Protein AF-A0A7C2NSK7-F1 (afdb_monomer)

Sequence (192 aa):
MRRRRRKSSPTTRPDRGARRAMSAPSGETDSVLEGKVVAVPETRQVDVLANLLERRGARVLRCPLVGIEDSEDEPAVVAWIDRLILRPTNLVVFYTGEGVERLAGFAQRSGRAAELVAALARTPKLARGPKPKRALKKLGLEAEYAATEPTTAGLIETARSIEAPLERVAIQLYSRDQDRQLVEHFLARGAD

Nearest PDB structures (foldseek):
  1wcx-assembly1_A  TM=8.733E-01  e=9.479E-08  Thermus thermophilus
  1jr2-assembly2_B  TM=7.526E-01  e=9.471E-04  Homo sapiens
  1xtz-assembly1_A  TM=5.836E-01  e=1.099E+00  Saccharomyces cerevisiae
  6jkp-assembly1_A  TM=2.837E-01  e=2.861E+00  Bifidobacterium catenulatum PV20-2

Solvent-accessible surface area (backbone atoms only — not comparable to full-atom values): 11383 Å² total; per-residue (Å²): 133,89,79,92,85,84,89,81,83,88,76,84,81,80,89,85,77,84,79,74,77,79,73,73,83,76,80,74,61,61,49,87,33,55,92,37,78,45,79,39,64,42,55,91,53,39,67,64,55,41,53,61,41,40,59,19,40,26,48,65,42,85,43,63,73,58,87,88,74,79,68,88,58,52,69,61,53,54,53,48,52,49,46,50,53,76,45,83,41,54,33,38,37,32,60,38,23,64,60,49,49,49,53,49,48,55,26,48,79,68,74,37,39,69,53,49,50,57,36,53,71,76,28,50,26,36,17,22,38,73,52,19,41,53,38,36,45,76,72,79,38,75,53,80,38,58,24,81,39,78,41,71,67,19,37,49,54,42,52,70,73,54,84,68,79,52,55,27,55,47,71,53,74,87,52,93,82,83,51,56,68,57,54,53,52,40,46,78,67,61,28,88

Radius of gyration: 30.16 Å; Cα contacts (8 Å, |Δi|>4): 259; chains: 1; bounding box: 49×57×103 Å

pLDDT: mean 84.7, std 19.67, range [34.31, 98.25]

Structure (mmCIF, N/CA/C/O backbone):
data_AF-A0A7C2NSK7-F1
#
_entry.id   AF-A0A7C2NSK7-F1
#
loop_
_atom_site.group_PDB
_atom_site.id
_atom_site.type_symbol
_atom_site.label_atom_id
_atom_site.label_alt_id
_atom_site.label_comp_id
_atom_site.label_asym_id
_atom_site.label_entity_id
_atom_site.label_seq_id
_atom_site.pdbx_PDB_ins_code
_at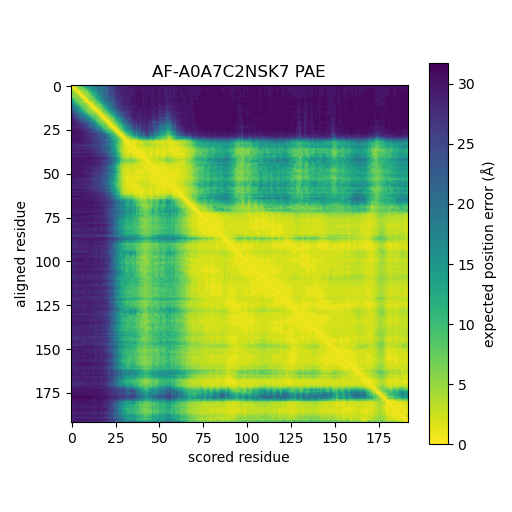om_site.Cartn_x
_atom_site.Cartn_y
_atom_site.Cartn_z
_atom_site.occupancy
_atom_site.B_iso_or_equiv
_atom_site.auth_seq_id
_atom_site.auth_comp_id
_atom_site.auth_asym_id
_atom_site.auth_atom_id
_atom_site.pdbx_PDB_model_num
ATOM 1 N N . MET A 1 1 ? 26.207 -42.905 83.466 1.00 39.19 1 MET A N 1
ATOM 2 C CA . MET A 1 1 ? 27.144 -41.959 82.820 1.00 39.19 1 MET A CA 1
ATOM 3 C C . MET A 1 1 ? 26.559 -41.528 81.473 1.00 39.19 1 MET A C 1
ATOM 5 O O . MET A 1 1 ? 26.529 -42.365 80.593 1.00 39.19 1 MET A O 1
ATOM 9 N N . ARG A 1 2 ? 26.119 -40.253 81.336 1.00 37.44 2 ARG A N 1
ATOM 10 C CA . ARG A 1 2 ? 25.745 -39.535 80.076 1.00 37.44 2 ARG A CA 1
ATOM 11 C C . ARG A 1 2 ? 24.517 -40.111 79.312 1.00 37.44 2 ARG A C 1
ATOM 13 O O . ARG A 1 2 ? 24.380 -41.308 79.212 1.00 37.44 2 ARG A O 1
ATOM 20 N N . ARG A 1 3 ? 23.562 -39.382 78.715 1.00 37.34 3 ARG A N 1
ATOM 21 C CA . ARG A 1 3 ? 23.342 -37.969 78.347 1.00 37.34 3 ARG A CA 1
ATOM 22 C C . ARG A 1 3 ? 21.841 -37.792 77.993 1.00 37.34 3 ARG A C 1
ATOM 24 O O . ARG A 1 3 ? 21.222 -38.705 77.468 1.00 37.34 3 ARG A O 1
ATOM 31 N N . ARG A 1 4 ? 21.295 -36.590 78.225 1.00 41.41 4 ARG A N 1
ATOM 32 C CA . ARG A 1 4 ? 19.976 -36.096 77.758 1.00 41.41 4 ARG A CA 1
ATOM 33 C C . ARG A 1 4 ? 19.832 -36.104 76.221 1.00 41.41 4 ARG A C 1
ATOM 35 O O . ARG A 1 4 ? 20.807 -35.761 75.557 1.00 41.41 4 ARG A O 1
ATOM 42 N N . ARG A 1 5 ? 18.597 -36.283 75.707 1.00 37.28 5 ARG A N 1
ATOM 43 C CA . ARG A 1 5 ? 17.930 -35.550 74.581 1.00 37.28 5 ARG A CA 1
ATOM 44 C C . ARG A 1 5 ? 16.534 -36.177 74.326 1.00 37.28 5 ARG A C 1
ATOM 46 O O . ARG A 1 5 ? 16.468 -37.367 74.090 1.00 37.28 5 ARG A O 1
ATOM 53 N N . ARG A 1 6 ? 15.409 -35.535 74.681 1.00 35.38 6 ARG A N 1
ATOM 54 C CA . ARG A 1 6 ? 14.576 -34.502 73.998 1.00 35.38 6 ARG A CA 1
ATOM 55 C C . ARG A 1 6 ? 13.618 -35.034 72.898 1.00 35.38 6 ARG A C 1
ATOM 57 O O . ARG A 1 6 ? 14.108 -35.417 71.848 1.00 35.38 6 ARG A O 1
ATOM 64 N N . LYS A 1 7 ? 12.306 -34.785 73.125 1.00 34.31 7 LYS A N 1
ATOM 65 C CA . LYS A 1 7 ? 11.158 -34.615 72.181 1.00 34.31 7 LYS A CA 1
ATOM 66 C C . LYS A 1 7 ? 10.734 -35.883 71.402 1.00 34.31 7 LYS A C 1
ATOM 68 O O . LYS A 1 7 ? 11.579 -36.696 71.093 1.00 34.31 7 LYS A O 1
ATOM 73 N N . SER A 1 8 ? 9.467 -36.153 71.079 1.00 37.47 8 SER A N 1
ATOM 74 C CA . SER A 1 8 ? 8.312 -35.292 70.773 1.00 37.47 8 SER A CA 1
ATOM 75 C C . SER A 1 8 ? 7.006 -36.101 70.793 1.00 37.47 8 SER A C 1
ATOM 77 O O . SER A 1 8 ? 6.957 -37.207 70.263 1.00 37.47 8 SER A O 1
ATOM 79 N N . SER A 1 9 ? 5.948 -35.494 71.321 1.00 39.84 9 SER A N 1
ATOM 80 C CA . SER A 1 9 ? 4.539 -35.824 71.091 1.00 39.84 9 SER A CA 1
ATOM 81 C C . SER A 1 9 ? 4.117 -35.494 69.645 1.00 39.84 9 SER A C 1
ATOM 83 O O . SER A 1 9 ? 4.585 -34.486 69.107 1.00 39.84 9 SER A O 1
ATOM 85 N N . PRO A 1 10 ? 3.227 -36.272 69.000 1.00 38.94 10 PRO A N 1
ATOM 86 C CA . PRO A 1 10 ? 2.611 -35.868 67.745 1.00 38.94 10 PRO A CA 1
ATOM 87 C C . PRO A 1 10 ? 1.367 -35.019 68.031 1.00 38.94 10 PRO A C 1
ATOM 89 O O . PRO A 1 10 ? 0.325 -35.522 68.442 1.00 38.94 10 PRO A O 1
ATOM 92 N N . THR A 1 11 ? 1.502 -33.710 67.825 1.00 40.88 11 THR A N 1
ATOM 93 C CA . THR A 1 11 ? 0.394 -32.752 67.770 1.00 40.88 11 THR A CA 1
ATOM 94 C C . THR A 1 11 ? -0.349 -32.895 66.440 1.00 40.88 11 THR A C 1
ATOM 96 O O . THR A 1 11 ? 0.257 -32.926 65.368 1.00 40.88 11 THR A O 1
ATOM 99 N N . THR A 1 12 ? -1.671 -32.960 66.538 1.00 40.94 12 THR A N 1
ATOM 100 C CA . THR A 1 12 ? -2.679 -32.979 65.475 1.00 40.94 12 THR A CA 1
ATOM 101 C C . THR A 1 12 ? -2.434 -31.891 64.419 1.00 40.94 12 THR A C 1
ATOM 103 O O . THR A 1 12 ? -2.298 -30.711 64.746 1.00 40.94 12 THR A O 1
ATOM 106 N N . ARG A 1 13 ? -2.377 -32.282 63.139 1.00 38.50 13 ARG A N 1
ATOM 107 C CA . ARG A 1 13 ? -2.343 -31.366 61.983 1.00 38.50 13 ARG A CA 1
ATOM 108 C C . ARG A 1 13 ? -3.741 -30.778 61.746 1.00 38.50 13 ARG A C 1
ATOM 110 O O . ARG A 1 13 ? -4.688 -31.559 61.727 1.00 38.50 13 ARG A O 1
ATOM 117 N N . PRO A 1 14 ? -3.892 -29.465 61.497 1.00 40.19 14 PRO A N 1
ATOM 118 C CA . PRO A 1 14 ? -5.151 -28.929 61.016 1.00 40.19 14 PRO A CA 1
ATOM 119 C C . PRO A 1 14 ? -5.280 -29.150 59.506 1.00 40.19 14 PRO A C 1
ATOM 121 O O . PRO A 1 14 ? -4.317 -29.028 58.741 1.00 40.19 14 PRO A O 1
ATOM 124 N N . ASP A 1 15 ? -6.503 -29.486 59.126 1.00 38.69 15 ASP A N 1
ATOM 125 C CA . ASP A 1 15 ? -7.006 -29.706 57.780 1.00 38.69 15 ASP A CA 1
ATOM 126 C C . ASP A 1 15 ? -6.798 -28.460 56.892 1.00 38.69 15 ASP A C 1
ATOM 128 O O . ASP A 1 15 ? -7.284 -27.365 57.184 1.00 38.69 15 ASP A O 1
ATOM 132 N N . ARG A 1 16 ? -6.012 -28.614 55.821 1.00 40.88 16 ARG A N 1
ATOM 133 C CA . ARG A 1 16 ? -5.821 -27.615 54.760 1.00 40.88 16 ARG A CA 1
ATOM 134 C C . ARG A 1 16 ? -6.512 -28.144 53.511 1.00 40.88 16 ARG A C 1
ATOM 136 O O . ARG A 1 16 ? -5.935 -28.965 52.803 1.00 40.88 16 ARG A O 1
ATOM 143 N N . GLY A 1 17 ? -7.701 -27.630 53.212 1.00 35.97 17 GLY A N 1
ATOM 144 C CA . GLY A 1 17 ? -8.418 -28.073 52.018 1.00 35.97 17 GLY A CA 1
ATOM 145 C C . GLY A 1 17 ? -9.607 -27.238 51.556 1.00 35.97 17 GLY A C 1
ATOM 146 O O . GLY A 1 17 ? -10.333 -27.701 50.684 1.00 35.97 17 GLY A O 1
ATOM 147 N N . ALA A 1 18 ? -9.831 -26.022 52.065 1.00 42.66 18 ALA A N 1
ATOM 148 C CA . ALA A 1 18 ? -10.840 -25.139 51.480 1.00 42.66 18 ALA A CA 1
ATOM 149 C C . ALA A 1 18 ? -10.317 -24.583 50.144 1.00 42.66 18 ALA A C 1
ATOM 151 O O . ALA A 1 18 ? -9.518 -23.643 50.108 1.00 42.66 18 ALA A O 1
ATOM 152 N N . ARG A 1 19 ? -10.747 -25.190 49.032 1.00 41.03 19 ARG A N 1
ATOM 153 C CA . ARG A 1 19 ? -10.582 -24.634 47.684 1.00 41.03 19 ARG A CA 1
ATOM 154 C C . ARG A 1 19 ? -11.300 -23.290 47.638 1.00 41.03 19 ARG A C 1
ATOM 156 O O . ARG A 1 19 ? -12.518 -23.219 47.528 1.00 41.03 19 ARG A O 1
ATOM 163 N N . ARG A 1 20 ? -10.521 -22.220 47.751 1.00 37.38 20 ARG A N 1
ATOM 164 C CA . ARG A 1 20 ? -10.969 -20.852 47.527 1.00 37.38 20 ARG A CA 1
ATOM 165 C C . ARG A 1 20 ? -11.331 -20.751 46.044 1.00 37.38 20 ARG A C 1
ATOM 167 O O . ARG A 1 20 ? -10.446 -20.814 45.194 1.00 37.38 20 ARG A O 1
ATOM 174 N N . ALA A 1 21 ? -12.624 -20.678 45.736 1.00 39.97 21 ALA A N 1
ATOM 175 C CA . ALA A 1 21 ? -13.074 -20.314 44.402 1.00 39.97 21 ALA A CA 1
ATOM 176 C C . ALA A 1 21 ? -12.427 -18.966 44.057 1.00 39.97 21 ALA A C 1
ATOM 178 O O . ALA A 1 21 ? -12.604 -17.989 44.786 1.00 39.97 21 ALA A O 1
ATOM 179 N N . MET A 1 22 ? -11.612 -18.930 43.001 1.00 36.56 22 MET A N 1
ATOM 180 C CA . MET A 1 22 ? -11.134 -17.667 42.459 1.00 36.56 22 MET A CA 1
ATOM 181 C C . MET A 1 22 ? -12.348 -16.962 41.863 1.00 36.56 22 MET A C 1
ATOM 183 O O . MET A 1 22 ? -12.864 -17.374 40.826 1.00 36.56 22 MET A O 1
ATOM 187 N N . SER A 1 23 ? -12.832 -15.935 42.553 1.00 45.16 23 SER A N 1
ATOM 188 C CA . SER A 1 23 ? -13.761 -14.973 41.982 1.00 45.16 23 SER A CA 1
ATOM 189 C C . SER A 1 23 ? -13.101 -14.348 40.756 1.00 45.16 23 SER A C 1
ATOM 191 O O . SER A 1 23 ? -11.973 -13.855 40.848 1.00 45.16 23 SER A O 1
ATOM 193 N N . ALA A 1 24 ? -13.794 -14.382 39.617 1.00 47.41 24 ALA A N 1
ATOM 194 C CA . ALA A 1 24 ? -13.439 -13.579 38.454 1.00 47.41 24 ALA A CA 1
ATOM 195 C C . ALA A 1 24 ? -13.231 -12.115 38.892 1.00 47.41 24 ALA A C 1
ATOM 197 O O . ALA A 1 24 ? -13.940 -11.672 39.801 1.00 47.41 24 ALA A O 1
ATOM 198 N N . PRO A 1 25 ? -12.282 -11.366 38.299 1.00 44.59 25 PRO A N 1
ATOM 199 C CA . PRO A 1 25 ? -12.149 -9.952 38.604 1.00 44.59 25 PRO A CA 1
ATOM 200 C C . PRO A 1 25 ? -13.483 -9.283 38.271 1.00 44.59 25 PRO A C 1
ATOM 202 O O . PRO A 1 25 ? -13.914 -9.259 37.118 1.00 44.59 25 PRO A O 1
ATOM 205 N N . SER A 1 26 ? -14.164 -8.809 39.309 1.00 47.16 26 SER A N 1
ATOM 206 C CA . SER A 1 26 ? -15.313 -7.926 39.207 1.00 47.16 26 SER A CA 1
ATOM 207 C C . SER A 1 26 ? -14.866 -6.722 38.390 1.00 47.16 26 SER A C 1
ATOM 209 O O . SER A 1 26 ? -14.006 -5.962 38.831 1.00 47.16 26 SER A O 1
ATOM 211 N N . GLY A 1 27 ? -15.377 -6.620 37.163 1.00 52.44 27 GLY A N 1
ATOM 212 C CA . GLY A 1 27 ? -15.133 -5.492 36.280 1.00 52.44 27 GLY A CA 1
ATOM 213 C C . GLY A 1 27 ? -15.764 -4.250 36.883 1.00 52.44 27 GLY A C 1
ATOM 214 O O . GLY A 1 27 ? -16.912 -3.935 36.590 1.00 52.44 27 GLY A O 1
ATOM 215 N N . GLU A 1 28 ? -15.023 -3.576 37.752 1.00 55.72 28 GLU A N 1
ATOM 216 C CA . GLU A 1 28 ? -15.292 -2.200 38.123 1.00 55.72 28 GLU A CA 1
ATOM 217 C C . GLU A 1 28 ? -15.078 -1.393 36.839 1.00 55.72 28 GLU A C 1
ATOM 219 O O . GLU A 1 28 ? -13.956 -1.219 36.359 1.00 55.72 28 GLU A O 1
ATOM 224 N N . THR A 1 29 ? -16.176 -1.059 36.163 1.00 61.91 29 THR A N 1
ATOM 225 C CA . THR A 1 29 ? -16.158 -0.180 34.996 1.00 61.91 29 THR A CA 1
ATOM 226 C C . THR A 1 29 ? -15.632 1.165 35.456 1.00 61.91 29 THR A C 1
ATOM 228 O O . THR A 1 29 ? -16.367 1.950 36.044 1.00 61.91 29 THR A O 1
ATOM 231 N N . ASP A 1 30 ? -14.343 1.385 35.218 1.00 72.25 30 ASP A N 1
ATOM 232 C CA . ASP A 1 30 ? -13.654 2.641 35.464 1.00 72.25 30 ASP A CA 1
ATOM 233 C C . ASP A 1 30 ? -14.404 3.758 34.718 1.00 72.25 30 ASP A C 1
ATOM 235 O O . ASP A 1 30 ? -14.356 3.843 33.485 1.00 72.25 30 ASP A O 1
ATOM 239 N N . SER A 1 31 ? -15.179 4.561 35.453 1.00 84.69 31 SER A N 1
ATOM 240 C CA . SER A 1 31 ? -16.074 5.594 34.916 1.00 84.69 31 SER A CA 1
ATOM 241 C C . SER A 1 31 ? -15.329 6.888 34.580 1.00 84.69 31 SER A C 1
ATOM 243 O O . SER A 1 31 ? -15.883 7.983 34.625 1.00 84.69 31 SER A O 1
ATOM 245 N N . VAL A 1 32 ? -14.057 6.777 34.193 1.00 94.75 32 VAL A N 1
ATOM 246 C CA . VAL A 1 32 ? -13.154 7.897 33.877 1.00 94.75 32 VAL A CA 1
ATOM 247 C C . VAL A 1 32 ? -13.695 8.881 32.837 1.00 94.75 32 VAL A C 1
ATOM 249 O O . VAL A 1 32 ? -13.187 9.998 32.738 1.00 94.75 32 VAL A O 1
ATOM 252 N N . LEU A 1 33 ? -14.703 8.497 32.046 1.00 95.75 33 LEU A N 1
ATOM 253 C CA . LEU A 1 33 ? -15.339 9.353 31.042 1.00 95.75 33 LEU A CA 1
ATOM 254 C C . LEU A 1 33 ? -16.736 9.850 31.447 1.00 95.75 33 LEU A C 1
ATOM 256 O O . LEU A 1 33 ? -17.441 10.412 30.607 1.00 95.75 33 LEU A O 1
ATOM 260 N N . GLU A 1 34 ? -17.146 9.678 32.703 1.00 96.62 34 GLU A N 1
ATOM 261 C CA . GLU A 1 34 ? -18.437 10.153 33.197 1.00 96.62 34 GLU A CA 1
ATOM 262 C C . GLU A 1 34 ? -18.612 11.667 32.982 1.00 96.62 34 GLU A C 1
ATOM 264 O O . GLU A 1 34 ? -17.689 12.475 33.130 1.00 96.62 34 GLU A O 1
ATOM 269 N N . GLY A 1 35 ? -19.806 12.057 32.531 1.00 95.69 35 GLY A N 1
ATOM 270 C CA . GLY A 1 35 ? -20.128 13.441 32.173 1.00 95.69 35 GLY A CA 1
ATOM 271 C C . GLY A 1 35 ? -19.471 13.949 30.880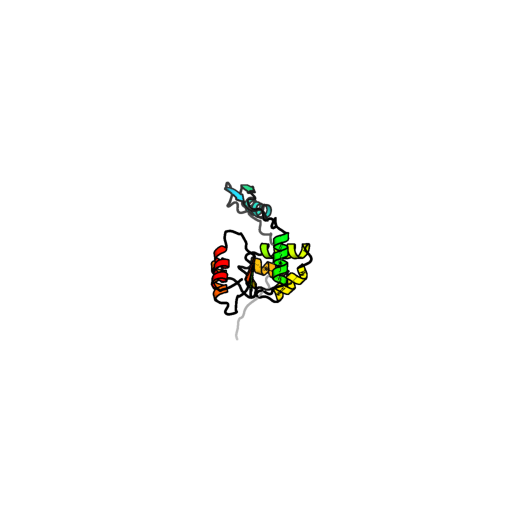 1.00 95.69 35 GLY A C 1
ATOM 272 O O . GLY A 1 35 ? -19.709 15.095 30.492 1.00 95.69 35 GLY A O 1
ATOM 273 N N . LYS A 1 36 ? -18.664 13.137 30.179 1.00 97.44 36 LYS A N 1
ATOM 274 C CA . LYS A 1 36 ? -18.084 13.507 28.879 1.00 97.44 36 LYS A CA 1
ATOM 275 C C . LYS A 1 36 ? -18.996 13.105 27.728 1.00 97.44 36 LYS A C 1
ATOM 277 O O . LYS A 1 36 ? -19.610 12.040 27.726 1.00 97.44 36 LYS A O 1
ATOM 282 N N . VAL A 1 37 ? -19.031 13.961 26.708 1.00 97.81 37 VAL A N 1
ATOM 283 C CA . VAL A 1 37 ? -19.654 13.672 25.414 1.00 97.81 37 VAL A CA 1
ATOM 284 C C . VAL A 1 37 ? -18.540 13.494 24.394 1.00 97.81 37 VAL A C 1
ATOM 286 O O . VAL A 1 37 ? -17.727 14.399 24.222 1.00 97.81 37 VAL A O 1
ATOM 289 N N . VAL A 1 38 ? -18.482 12.337 23.740 1.00 96.88 38 VAL A N 1
ATOM 290 C CA . VAL A 1 38 ? -17.405 11.994 22.803 1.00 96.88 38 VAL A CA 1
ATOM 291 C C . VAL A 1 38 ? -17.998 11.749 21.424 1.00 96.88 38 VAL A C 1
ATOM 293 O O . VAL A 1 38 ? -18.793 10.830 21.250 1.00 96.88 38 VAL A O 1
ATOM 296 N N . ALA A 1 39 ? -17.610 12.559 20.441 1.00 95.94 39 ALA A N 1
ATOM 297 C CA 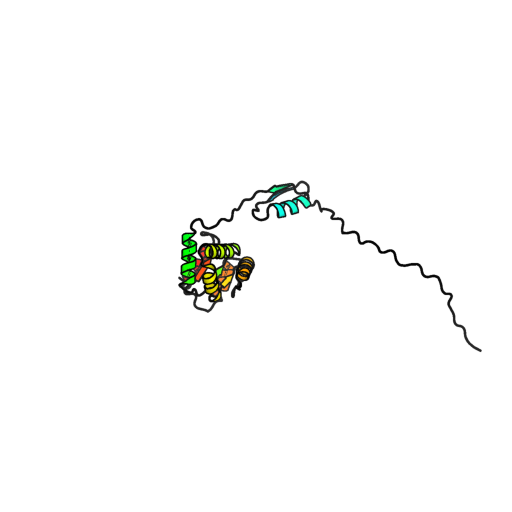. ALA A 1 39 ? -17.924 12.296 19.042 1.00 95.94 39 ALA A CA 1
ATOM 298 C C . ALA A 1 39 ? -16.927 11.289 18.457 1.00 95.94 39 ALA A C 1
ATOM 300 O O . ALA A 1 39 ? -15.717 11.431 18.635 1.00 95.94 39 ALA A O 1
ATOM 301 N N . VAL A 1 40 ? -17.433 10.274 17.761 1.00 94.56 40 VAL A N 1
ATOM 302 C CA . VAL A 1 40 ? -16.637 9.209 17.146 1.00 94.56 40 VAL A CA 1
ATOM 303 C C . VAL A 1 40 ? -16.749 9.327 15.625 1.00 94.56 40 VAL A C 1
ATOM 305 O O . VAL A 1 40 ? -17.759 8.886 15.072 1.00 94.56 40 VAL A O 1
ATOM 308 N N . PRO A 1 41 ? -15.730 9.891 14.942 1.00 90.31 41 PRO A N 1
ATOM 309 C CA . PRO A 1 41 ? -15.710 10.053 13.489 1.00 90.31 41 PRO A CA 1
ATOM 310 C C . PRO A 1 41 ? -15.300 8.780 12.731 1.00 90.31 41 PRO A C 1
ATOM 312 O O . PRO A 1 41 ? -14.765 8.850 11.628 1.00 90.31 41 PRO A O 1
ATOM 315 N N . GLU A 1 42 ? -15.502 7.610 13.339 1.00 87.88 42 GLU A N 1
ATOM 316 C CA . GLU A 1 42 ? -15.192 6.313 12.736 1.00 87.88 42 GLU A CA 1
ATOM 317 C C . GLU A 1 42 ? -16.407 5.785 11.964 1.00 87.88 42 GLU A C 1
ATOM 319 O O . GLU A 1 42 ? -17.544 5.954 12.395 1.00 87.88 42 GLU A O 1
ATOM 324 N N . THR A 1 43 ? -16.149 5.090 10.865 1.00 85.25 43 THR A N 1
ATOM 325 C CA . THR A 1 43 ? -17.124 4.446 9.989 1.00 85.25 43 THR A CA 1
ATOM 326 C C . THR A 1 43 ? -17.071 2.919 10.073 1.00 85.25 43 THR A C 1
ATOM 328 O O . THR A 1 43 ? -18.116 2.280 10.061 1.00 85.25 43 THR A O 1
ATOM 331 N N . ARG A 1 44 ? -15.889 2.288 10.173 1.00 82.94 44 ARG A N 1
ATOM 332 C CA . ARG A 1 44 ? -15.770 0.816 10.030 1.00 82.94 44 ARG A CA 1
ATOM 333 C C . ARG A 1 44 ? -16.128 0.046 11.294 1.00 82.94 44 ARG A C 1
ATOM 335 O O . ARG A 1 44 ? -16.700 -1.034 11.224 1.00 82.94 44 ARG A O 1
ATOM 342 N N . GLN A 1 45 ? -15.726 0.565 12.447 1.00 87.38 45 GLN A N 1
ATOM 343 C CA . GLN A 1 45 ? -15.887 -0.078 13.752 1.00 87.38 45 GLN A CA 1
ATOM 344 C C . GLN A 1 45 ? -16.546 0.870 14.754 1.00 87.38 45 GLN A C 1
ATOM 346 O O . GLN A 1 45 ? -16.249 0.829 15.951 1.00 87.38 45 GLN A O 1
ATOM 351 N N . VAL A 1 46 ? -17.431 1.738 14.257 1.00 91.69 46 VAL A N 1
ATOM 352 C CA . VAL A 1 46 ? -18.068 2.798 15.043 1.00 91.69 46 VAL A CA 1
ATOM 353 C C . VAL A 1 46 ? -18.735 2.251 16.303 1.00 91.69 46 VAL A C 1
ATOM 355 O O . VAL A 1 46 ? -18.505 2.782 17.385 1.00 91.69 46 VAL A O 1
ATOM 358 N N . ASP A 1 47 ? -19.448 1.128 16.201 1.00 92.62 47 ASP A N 1
ATOM 359 C CA . ASP A 1 47 ? -20.127 0.524 17.348 1.00 92.62 47 ASP A CA 1
ATOM 360 C C . ASP A 1 47 ? -19.162 -0.132 18.327 1.00 92.62 47 ASP A C 1
ATOM 362 O O . ASP A 1 47 ? -19.337 -0.018 19.536 1.00 92.62 47 ASP A O 1
ATOM 366 N N . VAL A 1 48 ? -18.102 -0.779 17.838 1.00 94.44 48 VAL A N 1
ATOM 367 C CA . VAL A 1 48 ? -17.084 -1.383 18.709 1.00 94.44 48 VAL A CA 1
ATOM 368 C C . VAL A 1 48 ? -16.414 -0.302 19.555 1.00 94.44 48 VAL A C 1
ATOM 370 O O . VAL A 1 48 ? -16.296 -0.454 20.773 1.00 94.44 48 VAL A O 1
ATOM 373 N N . LEU A 1 49 ? -16.002 0.797 18.920 1.00 94.50 49 LEU A N 1
ATOM 374 C CA . LEU A 1 49 ? -15.348 1.909 19.598 1.00 94.50 49 LEU A CA 1
ATOM 375 C C . LEU A 1 49 ? -16.319 2.659 20.517 1.00 94.50 49 LEU A C 1
ATOM 377 O O . LEU A 1 49 ? -15.966 2.940 21.662 1.00 94.50 49 LEU A O 1
ATOM 381 N N . ALA A 1 50 ? -17.547 2.917 20.062 1.00 95.50 50 ALA A N 1
ATOM 382 C CA . ALA A 1 50 ? -18.577 3.548 20.879 1.00 95.50 50 ALA A CA 1
ATOM 383 C C . ALA A 1 50 ? -18.874 2.725 22.136 1.00 95.50 50 ALA A C 1
ATOM 385 O O . ALA A 1 50 ? -18.786 3.253 23.240 1.00 95.50 50 ALA A O 1
ATOM 386 N N . ASN A 1 51 ? -19.070 1.412 21.998 1.00 96.06 51 ASN A N 1
ATOM 387 C CA . ASN A 1 51 ? -19.319 0.519 23.128 1.00 96.06 51 ASN A CA 1
ATOM 388 C C . ASN A 1 51 ? -18.144 0.502 24.127 1.00 96.06 51 ASN A C 1
ATOM 390 O O . ASN A 1 51 ? -18.344 0.358 25.332 1.00 96.06 51 ASN A O 1
ATOM 394 N N . LEU A 1 52 ? -16.893 0.625 23.662 1.00 95.94 52 LEU A N 1
ATOM 395 C CA . LEU A 1 52 ? -15.717 0.706 24.544 1.00 95.94 52 LEU A CA 1
ATOM 396 C C . LEU A 1 52 ? -15.661 2.002 25.362 1.00 95.94 52 LEU A C 1
ATOM 398 O O . LEU A 1 52 ? -15.131 1.978 26.476 1.00 95.94 52 LEU A O 1
ATOM 402 N N . LEU A 1 53 ? -16.166 3.102 24.806 1.00 96.25 53 LEU A N 1
ATOM 403 C CA . LEU A 1 53 ? -16.233 4.413 25.451 1.00 96.25 53 LEU A CA 1
ATOM 404 C C . LEU A 1 53 ? -17.448 4.513 26.386 1.00 96.25 53 LEU A C 1
ATOM 406 O O . LEU A 1 53 ? -17.311 4.986 27.511 1.00 96.25 53 LEU A O 1
ATOM 410 N N . GLU A 1 54 ? -18.604 3.993 25.966 1.00 96.19 54 GLU A N 1
ATOM 411 C CA . GLU A 1 54 ? -19.831 3.911 26.774 1.00 96.19 54 GLU A CA 1
ATOM 412 C C . GLU A 1 54 ? -19.603 3.067 28.035 1.00 96.19 54 GLU A C 1
ATOM 414 O O . GLU A 1 54 ? -19.966 3.484 29.132 1.00 96.19 54 GLU A O 1
ATOM 419 N N . ARG A 1 55 ? -18.880 1.940 27.922 1.00 96.44 55 ARG A N 1
ATOM 420 C CA . ARG A 1 55 ? -18.456 1.134 29.085 1.00 96.44 55 ARG A CA 1
ATOM 421 C C . ARG A 1 55 ? -17.592 1.897 30.097 1.00 96.44 55 ARG A C 1
ATOM 423 O O . ARG A 1 55 ? -17.454 1.435 31.219 1.00 96.44 55 ARG A O 1
ATOM 430 N N . ARG A 1 56 ? -17.001 3.030 29.716 1.00 96.06 56 ARG A N 1
ATOM 431 C CA . ARG A 1 56 ? -16.198 3.898 30.595 1.00 96.06 56 ARG A CA 1
ATOM 432 C C . ARG A 1 56 ? -16.953 5.153 31.052 1.00 96.06 56 ARG A C 1
ATOM 434 O O . ARG A 1 56 ? -16.336 6.079 31.568 1.00 96.06 56 ARG A O 1
ATOM 441 N N . GLY A 1 57 ? -18.270 5.208 30.844 1.00 95.88 57 GLY A N 1
ATOM 442 C CA . GLY A 1 57 ? -19.138 6.294 31.313 1.00 95.88 57 GLY A CA 1
ATOM 443 C C . GLY A 1 57 ? -19.347 7.447 30.324 1.00 95.88 57 GLY A C 1
ATOM 444 O O . GLY A 1 57 ? -20.025 8.415 30.663 1.00 95.88 57 GLY A O 1
ATOM 445 N N . ALA A 1 58 ? -18.807 7.368 29.103 1.00 97.50 58 ALA A N 1
ATOM 446 C CA . ALA A 1 58 ? -19.003 8.420 28.105 1.00 97.50 58 ALA A CA 1
ATOM 447 C C . ALA A 1 58 ? -20.408 8.378 27.484 1.00 97.50 58 ALA A C 1
ATOM 449 O O . ALA A 1 58 ? -20.921 7.307 27.158 1.00 97.50 58 ALA A O 1
ATOM 450 N N . ARG A 1 59 ? -20.973 9.550 27.167 1.00 97.75 59 ARG A N 1
ATOM 451 C CA . ARG A 1 59 ? -22.061 9.666 26.185 1.00 97.75 59 ARG A CA 1
ATOM 452 C C . ARG A 1 59 ? -21.457 9.769 24.787 1.00 97.75 59 ARG A C 1
ATOM 454 O O . ARG A 1 59 ? -20.828 10.776 24.464 1.00 97.75 59 ARG A O 1
ATOM 461 N N . VAL A 1 60 ? -21.643 8.755 23.948 1.00 97.56 60 VAL A N 1
ATOM 462 C CA . VAL A 1 60 ? -21.020 8.719 22.617 1.00 97.56 60 VAL A CA 1
ATOM 463 C C . VAL A 1 60 ? -21.968 9.222 21.531 1.00 97.56 60 VAL A C 1
ATOM 465 O O . VAL A 1 60 ? -23.101 8.763 21.415 1.00 97.56 60 VAL A O 1
ATOM 468 N N . LEU A 1 61 ? -21.477 10.138 20.696 1.00 97.06 61 LEU A N 1
ATOM 469 C CA . LEU A 1 61 ? -22.097 10.511 19.429 1.00 97.06 61 LEU A CA 1
ATOM 470 C C . LEU A 1 61 ? -21.390 9.744 18.311 1.00 97.06 61 LEU A C 1
ATOM 472 O O . LEU A 1 61 ? -20.208 9.956 18.047 1.00 97.06 61 LEU A O 1
ATOM 476 N N . ARG A 1 62 ? -22.107 8.827 17.667 1.00 95.62 62 ARG A N 1
ATOM 477 C CA . ARG A 1 62 ? -21.613 8.110 16.488 1.00 95.62 62 ARG A CA 1
ATOM 478 C C . ARG A 1 62 ? -21.737 9.060 15.299 1.00 95.62 62 ARG A C 1
ATOM 480 O O . ARG A 1 62 ? -22.846 9.456 14.954 1.00 95.62 62 ARG A O 1
ATOM 487 N N . CYS A 1 63 ? -20.615 9.459 14.710 1.00 91.50 63 CYS A N 1
ATOM 488 C CA . CYS A 1 63 ? -20.583 10.464 13.649 1.00 91.50 63 CYS A CA 1
ATOM 489 C C . CYS A 1 63 ? -19.734 9.976 12.467 1.00 91.50 63 CYS A C 1
ATOM 491 O O . CYS A 1 63 ? -18.686 10.560 12.239 1.00 91.50 63 CYS A O 1
ATOM 493 N N . PRO A 1 64 ? -20.111 8.921 11.722 1.00 84.88 64 PRO A N 1
ATOM 494 C CA . PRO A 1 64 ? -19.292 8.427 10.611 1.00 84.88 64 PRO A CA 1
ATOM 495 C C . PRO A 1 64 ? -19.000 9.544 9.595 1.00 84.88 64 PRO A C 1
ATOM 497 O O . PRO A 1 64 ? -19.928 10.070 8.984 1.00 84.88 64 PRO A O 1
ATOM 500 N N . LEU A 1 65 ? -17.728 9.936 9.441 1.00 81.50 65 LEU A N 1
ATOM 501 C CA . LEU A 1 65 ? -17.330 11.062 8.576 1.00 81.50 65 LEU A CA 1
ATOM 502 C C . LEU A 1 65 ? -16.647 10.631 7.274 1.00 81.50 65 LEU A C 1
ATOM 504 O O . LEU A 1 65 ? -16.456 11.462 6.391 1.00 81.50 65 LEU A O 1
ATOM 508 N N . VAL A 1 66 ? -16.238 9.364 7.150 1.00 74.19 66 VAL A N 1
ATOM 509 C CA . VAL A 1 66 ? -15.419 8.904 6.018 1.00 74.19 66 VAL A CA 1
ATOM 510 C C . VAL A 1 66 ? -15.994 7.626 5.421 1.00 74.19 66 VAL A C 1
ATOM 512 O O . VAL A 1 66 ? -15.919 6.564 6.036 1.00 74.19 66 VAL A O 1
ATOM 515 N N . GLY A 1 67 ? -16.540 7.714 4.211 1.00 72.12 67 GLY A N 1
ATOM 516 C CA . GLY A 1 67 ? -16.815 6.554 3.364 1.00 72.12 67 GLY A CA 1
ATOM 517 C C . GLY A 1 67 ? -15.553 6.138 2.611 1.00 72.12 67 GLY A C 1
ATOM 518 O O . GLY A 1 67 ? -14.734 6.982 2.254 1.00 72.12 67 GLY A O 1
ATOM 519 N N . ILE A 1 68 ? -15.365 4.838 2.395 1.00 72.25 68 ILE A N 1
ATOM 520 C CA . ILE A 1 68 ? -14.305 4.339 1.515 1.00 72.25 68 ILE A CA 1
ATOM 521 C C . ILE A 1 68 ? -14.999 3.536 0.430 1.00 72.25 68 ILE A C 1
ATOM 523 O O . ILE A 1 68 ? -15.503 2.439 0.680 1.00 72.25 68 ILE A O 1
ATOM 527 N N . GLU A 1 69 ? -15.031 4.114 -0.760 1.00 79.81 69 GLU A N 1
ATOM 528 C CA . GLU A 1 69 ? -15.738 3.586 -1.918 1.00 79.81 69 GLU A CA 1
ATOM 529 C C . GLU A 1 69 ? -14.745 3.135 -2.986 1.00 79.81 69 GLU A C 1
ATOM 531 O O . GLU A 1 69 ? -13.561 3.486 -2.954 1.00 79.81 69 GLU A O 1
ATOM 536 N N . ASP A 1 70 ? -15.214 2.260 -3.873 1.00 80.38 70 ASP A N 1
ATOM 537 C CA . ASP A 1 70 ? -14.404 1.831 -5.009 1.00 80.38 70 ASP A CA 1
ATOM 538 C C . ASP A 1 70 ? -14.238 3.009 -5.978 1.00 80.38 70 ASP A C 1
ATOM 540 O O . ASP A 1 70 ? -15.018 3.959 -5.966 1.00 80.38 70 ASP A O 1
ATOM 544 N N . SER A 1 71 ? -13.199 2.953 -6.813 1.00 79.81 71 SER A N 1
ATOM 545 C CA . SER A 1 71 ? -13.062 3.900 -7.922 1.00 79.81 71 SER A CA 1
ATOM 546 C C . SER A 1 71 ? -14.324 3.854 -8.782 1.00 79.81 71 SER A C 1
ATOM 548 O O . SER A 1 71 ? -14.678 2.784 -9.272 1.00 79.81 71 SER A O 1
ATOM 550 N N . GLU A 1 72 ? -14.961 5.006 -9.001 1.00 83.19 72 GLU A N 1
ATOM 551 C CA . GLU A 1 72 ? -16.105 5.128 -9.918 1.00 83.19 72 GLU A CA 1
ATOM 552 C C . GLU A 1 72 ? -15.713 4.758 -11.359 1.00 83.19 72 GLU A C 1
ATOM 554 O O . GLU A 1 72 ? -16.528 4.261 -12.133 1.00 83.19 72 GLU A O 1
ATOM 559 N N . ASP A 1 73 ? -14.435 4.940 -11.705 1.00 87.44 73 ASP A N 1
ATOM 560 C CA . ASP A 1 73 ? -13.847 4.512 -12.971 1.00 87.44 73 ASP A CA 1
ATOM 561 C C . ASP A 1 73 ? -13.219 3.118 -12.816 1.00 87.44 73 ASP A C 1
ATOM 563 O O . ASP A 1 73 ? -11.998 2.956 -12.720 1.00 87.44 73 ASP A O 1
ATOM 567 N N . GLU A 1 74 ? -14.073 2.098 -12.712 1.00 90.75 74 GLU A N 1
ATOM 568 C CA . GLU A 1 74 ? -13.651 0.692 -12.712 1.00 90.75 74 GLU A CA 1
ATOM 569 C C . GLU A 1 74 ? -12.858 0.316 -13.987 1.00 90.75 74 GLU A C 1
ATOM 571 O O . GLU A 1 74 ? -11.798 -0.311 -13.853 1.00 90.75 74 GLU A O 1
ATOM 576 N N . PRO A 1 75 ? -13.268 0.723 -15.210 1.00 93.94 75 PRO A N 1
ATOM 577 C CA . PRO A 1 75 ? -12.516 0.424 -16.428 1.00 93.94 75 PRO A CA 1
ATOM 578 C C . PRO A 1 75 ? -11.065 0.917 -16.399 1.00 93.94 75 PRO A C 1
ATOM 580 O O . PRO A 1 75 ? -10.170 0.187 -16.832 1.00 93.94 75 PRO A O 1
ATOM 583 N N . ALA A 1 76 ? -10.790 2.108 -15.855 1.00 92.44 76 ALA A N 1
ATOM 584 C CA . ALA A 1 76 ? -9.418 2.597 -15.729 1.00 92.44 76 ALA A CA 1
ATOM 585 C C . ALA A 1 76 ? -8.565 1.749 -14.775 1.00 92.44 76 ALA A C 1
ATOM 587 O O . ALA A 1 76 ? -7.375 1.544 -15.044 1.00 92.44 76 ALA A O 1
ATOM 588 N N . VAL A 1 77 ? -9.151 1.225 -13.691 1.00 93.56 77 VAL A N 1
ATOM 589 C CA . VAL A 1 77 ? -8.450 0.323 -12.762 1.00 93.56 77 VAL A CA 1
ATOM 590 C C . VAL A 1 77 ? -8.135 -1.006 -13.442 1.00 93.56 77 VAL A C 1
ATOM 592 O O . VAL A 1 77 ? -7.001 -1.480 -13.360 1.00 93.56 77 VAL A O 1
ATOM 595 N N . VAL A 1 78 ? -9.095 -1.580 -14.170 1.00 95.75 78 VAL A N 1
ATOM 596 C CA . VAL A 1 78 ? -8.882 -2.822 -14.931 1.00 95.75 78 VAL A CA 1
ATOM 597 C C . VAL A 1 78 ? -7.812 -2.626 -16.007 1.00 95.75 78 VAL A C 1
ATOM 599 O O . VAL A 1 78 ? -6.888 -3.428 -16.101 1.00 95.75 78 VAL A O 1
ATOM 602 N N . ALA A 1 79 ? -7.848 -1.514 -16.745 1.00 95.81 79 ALA A N 1
ATOM 603 C CA . ALA A 1 79 ? -6.821 -1.191 -17.731 1.00 95.81 79 ALA A CA 1
ATOM 604 C C . ALA A 1 79 ? -5.432 -1.000 -17.095 1.00 95.81 79 ALA A C 1
ATOM 606 O O . ALA A 1 79 ? -4.411 -1.304 -17.713 1.00 95.81 79 ALA A O 1
ATOM 607 N N . TRP A 1 80 ? -5.362 -0.480 -15.867 1.00 94.75 80 TRP A N 1
ATOM 608 C CA . TRP A 1 80 ? -4.110 -0.385 -15.116 1.00 94.75 80 TRP A CA 1
ATOM 609 C C . TRP A 1 80 ? -3.587 -1.766 -14.701 1.00 94.75 80 TRP A C 1
ATOM 611 O O . TRP A 1 80 ? -2.395 -2.028 -14.866 1.00 94.75 80 TRP A O 1
ATOM 621 N N . ILE A 1 81 ? -4.469 -2.662 -14.240 1.00 96.38 81 ILE A N 1
ATOM 622 C CA . ILE A 1 81 ? -4.133 -4.066 -13.951 1.00 96.38 81 ILE A CA 1
ATOM 623 C C . ILE A 1 81 ? -3.588 -4.745 -15.212 1.00 96.38 81 ILE A C 1
ATOM 625 O O . ILE A 1 81 ? -2.527 -5.362 -15.157 1.00 96.38 81 ILE A O 1
ATOM 629 N N . ASP A 1 82 ? -4.250 -4.563 -16.356 1.00 96.94 82 ASP A N 1
ATOM 630 C CA . ASP A 1 82 ? -3.798 -5.107 -17.640 1.00 96.94 82 ASP A CA 1
ATOM 631 C C . ASP A 1 82 ? -2.399 -4.615 -18.010 1.00 96.94 82 ASP A C 1
ATOM 633 O O . ASP A 1 82 ? -1.544 -5.408 -18.402 1.00 96.94 82 ASP A O 1
ATOM 637 N N . ARG A 1 83 ? -2.115 -3.320 -17.829 1.00 95.62 83 ARG A N 1
ATOM 638 C CA . ARG A 1 83 ? -0.769 -2.780 -18.075 1.00 95.62 83 ARG A CA 1
ATOM 639 C C . ARG A 1 83 ? 0.277 -3.407 -17.159 1.00 95.62 83 ARG A C 1
ATOM 641 O O . ARG A 1 83 ? 1.349 -3.747 -17.649 1.00 95.62 83 ARG A O 1
ATOM 648 N N . LEU A 1 84 ? -0.033 -3.578 -15.873 1.00 95.00 84 LEU A N 1
ATOM 649 C CA . LEU A 1 84 ? 0.865 -4.216 -14.908 1.00 95.00 84 LEU A CA 1
ATOM 650 C C . LEU A 1 84 ? 1.140 -5.688 -15.265 1.00 95.00 84 LEU A C 1
ATOM 652 O O . LEU A 1 84 ? 2.265 -6.159 -15.116 1.00 95.00 84 LEU A O 1
ATOM 656 N N . ILE A 1 85 ? 0.127 -6.410 -15.752 1.00 95.56 85 ILE A N 1
ATOM 657 C CA . ILE A 1 85 ? 0.251 -7.812 -16.176 1.00 95.56 85 ILE A CA 1
ATOM 658 C C . ILE A 1 85 ? 1.082 -7.927 -17.461 1.00 95.56 85 ILE A C 1
ATOM 660 O O . ILE A 1 85 ? 1.979 -8.767 -17.545 1.00 95.56 85 ILE A O 1
ATOM 664 N N . LEU A 1 86 ? 0.785 -7.092 -18.461 1.00 95.69 86 LEU A N 1
ATOM 665 C CA . LEU A 1 86 ? 1.377 -7.173 -19.800 1.00 95.69 86 LEU A CA 1
ATOM 666 C C . LEU A 1 86 ? 2.783 -6.576 -19.876 1.00 95.69 86 LEU A C 1
ATOM 668 O O . LEU A 1 86 ? 3.589 -6.999 -20.705 1.00 95.69 86 LEU A O 1
ATOM 672 N N . ARG A 1 87 ? 3.085 -5.571 -19.048 1.00 92.50 87 ARG A N 1
ATOM 673 C CA . ARG A 1 87 ? 4.376 -4.879 -19.042 1.00 92.50 87 ARG A CA 1
ATOM 674 C C . ARG A 1 87 ? 4.982 -4.961 -17.643 1.00 92.50 87 ARG A C 1
ATOM 676 O O . ARG A 1 87 ? 4.566 -4.203 -16.768 1.00 92.50 87 ARG A O 1
ATOM 683 N N . PRO A 1 88 ? 5.992 -5.825 -17.436 1.00 85.00 88 PRO A N 1
ATOM 684 C CA . PRO A 1 88 ? 6.692 -5.904 -16.165 1.00 85.00 88 PRO A CA 1
ATOM 685 C C . PRO A 1 88 ? 7.182 -4.527 -15.704 1.00 85.00 88 PRO A C 1
ATOM 687 O O . PRO A 1 88 ? 7.691 -3.729 -16.499 1.00 85.00 88 PRO A O 1
ATOM 690 N N . THR A 1 89 ? 7.018 -4.264 -14.413 1.00 94.50 89 THR A N 1
ATOM 691 C CA . THR A 1 89 ? 7.548 -3.081 -13.730 1.00 94.50 89 THR A CA 1
ATOM 692 C C . THR A 1 89 ? 8.732 -3.479 -12.857 1.00 94.50 89 THR A C 1
ATOM 694 O O . THR A 1 89 ? 8.798 -4.618 -12.390 1.00 94.50 89 THR A O 1
ATOM 697 N N . ASN A 1 90 ? 9.650 -2.550 -12.595 1.00 95.81 90 ASN A N 1
ATOM 698 C CA . ASN A 1 90 ? 10.797 -2.794 -11.716 1.00 95.81 90 ASN A CA 1
ATOM 699 C C . ASN A 1 90 ? 10.397 -2.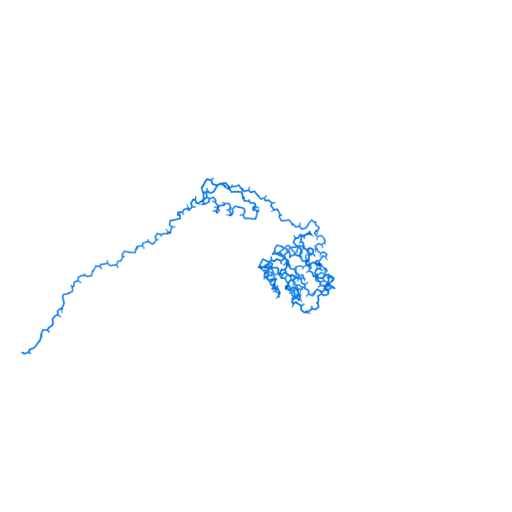782 -10.235 1.00 95.81 90 ASN A C 1
ATOM 701 O O . ASN A 1 90 ? 11.033 -3.441 -9.417 1.00 95.81 90 ASN A O 1
ATOM 705 N N . LEU A 1 91 ? 9.343 -2.036 -9.890 1.00 97.50 91 LEU A N 1
ATOM 706 C CA . LEU A 1 91 ? 8.853 -1.889 -8.524 1.00 97.50 91 LEU A CA 1
ATOM 707 C C . LEU A 1 91 ? 7.346 -1.606 -8.521 1.00 97.50 91 LEU A C 1
ATOM 709 O O . LEU A 1 91 ? 6.858 -0.849 -9.362 1.00 97.50 91 LEU A O 1
ATOM 713 N N . VAL A 1 92 ? 6.624 -2.167 -7.547 1.00 97.25 92 VAL A N 1
ATOM 714 C CA . VAL A 1 92 ? 5.241 -1.775 -7.229 1.00 97.25 92 VAL A CA 1
ATOM 715 C C . VAL A 1 92 ? 5.174 -1.187 -5.823 1.00 97.25 92 VAL A C 1
ATOM 717 O O . VAL A 1 92 ? 5.597 -1.821 -4.857 1.00 97.25 92 VAL A O 1
ATOM 720 N N . VAL A 1 93 ? 4.619 0.015 -5.679 1.00 96.44 93 VAL A N 1
ATOM 721 C CA . VAL A 1 93 ? 4.506 0.706 -4.389 1.00 96.44 93 VAL A CA 1
ATOM 722 C C . VAL A 1 93 ? 3.071 0.672 -3.868 1.00 96.44 93 VAL A C 1
ATOM 724 O O . VAL A 1 93 ? 2.137 1.048 -4.575 1.00 96.44 93 VAL A O 1
ATOM 727 N N . PHE A 1 94 ? 2.901 0.275 -2.602 1.00 95.69 94 PHE A N 1
ATOM 728 C CA . PHE A 1 94 ? 1.601 0.184 -1.931 1.00 95.69 94 PHE A CA 1
ATOM 729 C C . PHE A 1 94 ? 1.522 1.060 -0.676 1.00 95.69 94 PHE A C 1
ATOM 731 O O . PHE A 1 94 ? 2.259 0.866 0.299 1.00 95.69 94 PHE A O 1
ATOM 738 N N . TYR A 1 95 ? 0.553 1.978 -0.659 1.00 91.94 95 TYR A N 1
ATOM 739 C CA . TYR A 1 95 ? 0.342 2.922 0.444 1.00 91.94 95 TYR A CA 1
ATOM 740 C C . TYR A 1 95 ? -0.476 2.350 1.600 1.00 91.94 95 TYR A C 1
ATOM 742 O O . TYR A 1 95 ? -0.199 2.613 2.780 1.00 91.94 95 TYR A O 1
ATOM 750 N N . THR A 1 96 ? -1.523 1.591 1.276 1.00 91.62 96 THR A N 1
ATOM 751 C CA . THR A 1 96 ? -2.504 1.114 2.253 1.00 91.62 96 THR A CA 1
ATOM 752 C C . THR A 1 96 ? -2.872 -0.343 2.008 1.00 91.62 96 THR A C 1
ATOM 754 O O . THR A 1 96 ? -2.743 -0.851 0.901 1.00 91.62 96 THR A O 1
ATOM 757 N N . GLY A 1 97 ? -3.335 -1.026 3.059 1.00 92.94 97 GLY A N 1
ATOM 758 C CA . GLY A 1 97 ? -3.915 -2.365 2.900 1.00 92.94 97 GLY A CA 1
ATOM 759 C C . GLY A 1 97 ? -5.198 -2.334 2.076 1.00 92.94 97 GLY A C 1
ATOM 760 O O . GLY A 1 97 ? -5.402 -3.206 1.248 1.00 92.94 97 GLY A O 1
ATOM 761 N N . GLU A 1 98 ? -5.997 -1.279 2.241 1.00 91.06 98 GLU A N 1
ATOM 762 C CA . GLU A 1 98 ? -7.232 -1.078 1.486 1.00 91.06 98 GLU A CA 1
ATOM 763 C C . GLU A 1 98 ? -6.992 -1.053 -0.025 1.00 91.06 98 GLU A C 1
ATOM 765 O O . GLU A 1 98 ? -7.693 -1.721 -0.772 1.00 91.06 98 GLU A O 1
ATOM 770 N N . GLY A 1 99 ? -5.974 -0.317 -0.474 1.00 91.75 99 GLY A N 1
ATOM 771 C CA . GLY A 1 99 ? -5.647 -0.229 -1.892 1.00 91.75 99 GLY A CA 1
ATOM 772 C C . GLY A 1 99 ? -5.232 -1.570 -2.497 1.00 91.75 99 GLY A C 1
ATOM 773 O O . GLY A 1 99 ? -5.600 -1.866 -3.628 1.00 91.75 99 GLY A O 1
ATOM 774 N N . VAL A 1 100 ? -4.530 -2.411 -1.729 1.00 95.75 100 VAL A N 1
ATOM 775 C CA . VAL A 1 100 ? -4.203 -3.788 -2.138 1.00 95.75 100 VAL A CA 1
ATOM 776 C C . VAL A 1 100 ? -5.471 -4.639 -2.230 1.00 95.75 100 VAL A C 1
ATOM 778 O O . VAL A 1 100 ? -5.672 -5.332 -3.223 1.00 95.75 100 VAL A O 1
ATOM 781 N N . GLU A 1 101 ? -6.331 -4.585 -1.209 1.00 94.81 101 GLU A N 1
ATOM 782 C CA . GLU A 1 101 ? -7.566 -5.377 -1.149 1.00 94.81 101 GLU A CA 1
ATOM 783 C C . GLU A 1 101 ? -8.538 -4.998 -2.273 1.00 94.81 101 GLU A C 1
ATOM 785 O O . GLU A 1 101 ? -9.087 -5.882 -2.929 1.00 94.81 101 GLU A O 1
ATOM 790 N N . ARG A 1 102 ? -8.686 -3.703 -2.571 1.00 93.19 102 ARG A N 1
ATOM 791 C CA . ARG A 1 102 ? -9.517 -3.226 -3.684 1.00 93.19 102 ARG A CA 1
ATOM 792 C C . ARG A 1 102 ? -8.944 -3.607 -5.033 1.00 93.19 102 ARG A C 1
ATOM 794 O O . ARG A 1 102 ? -9.683 -4.121 -5.861 1.00 93.19 102 ARG A O 1
ATOM 801 N N . LEU A 1 103 ? -7.638 -3.429 -5.247 1.00 94.69 103 LEU A N 1
ATOM 802 C CA . LEU A 1 103 ? -6.988 -3.845 -6.492 1.00 94.69 103 LEU A CA 1
ATOM 803 C C . LEU A 1 103 ? -7.198 -5.346 -6.755 1.00 94.69 103 LEU A C 1
ATOM 805 O O . LEU A 1 103 ? -7.537 -5.736 -7.871 1.00 94.69 103 LEU A O 1
ATOM 809 N N . ALA A 1 104 ? -7.062 -6.177 -5.717 1.00 96.25 104 ALA A N 1
ATOM 810 C CA . ALA A 1 104 ? -7.369 -7.602 -5.801 1.00 96.25 104 ALA A CA 1
ATOM 811 C C . ALA A 1 104 ? -8.857 -7.859 -6.094 1.00 96.25 104 ALA A C 1
ATOM 813 O O . ALA A 1 104 ? -9.173 -8.717 -6.916 1.00 96.25 104 ALA A O 1
ATOM 814 N N . GLY A 1 105 ? -9.767 -7.093 -5.484 1.00 95.81 105 GLY A N 1
ATOM 815 C CA . GLY A 1 105 ? -11.204 -7.147 -5.760 1.00 95.81 105 GLY A CA 1
ATOM 816 C C . GLY A 1 105 ? -11.552 -6.812 -7.214 1.00 95.81 105 GLY A C 1
ATOM 817 O O . GLY A 1 105 ? -12.275 -7.572 -7.856 1.00 95.81 105 GLY A O 1
ATOM 818 N N . PHE A 1 106 ? -10.986 -5.737 -7.771 1.00 96.25 106 PHE A N 1
ATOM 819 C CA . PHE A 1 106 ? -11.137 -5.382 -9.187 1.00 96.25 106 PHE A CA 1
ATOM 820 C C . PHE A 1 106 ? -10.595 -6.482 -10.103 1.00 96.25 106 PHE A C 1
ATOM 822 O O . PHE A 1 106 ? -11.268 -6.881 -11.054 1.00 96.25 106 PHE A O 1
ATOM 829 N N . ALA A 1 107 ? -9.414 -7.030 -9.802 1.00 97.00 107 ALA A N 1
ATOM 830 C CA . ALA A 1 107 ? -8.852 -8.143 -10.563 1.00 97.00 107 ALA A CA 1
ATOM 831 C C . ALA A 1 107 ? -9.736 -9.394 -10.487 1.00 97.00 107 ALA A C 1
ATOM 833 O O . ALA A 1 107 ? -9.908 -10.089 -11.482 1.00 97.00 107 ALA A O 1
ATOM 834 N N . GLN A 1 108 ? -10.347 -9.672 -9.336 1.00 97.25 108 GLN A N 1
ATOM 835 C CA . GLN A 1 108 ? -11.273 -10.789 -9.186 1.00 97.25 108 GLN A CA 1
ATOM 836 C C . GLN A 1 108 ? -12.540 -10.602 -10.025 1.00 97.25 108 GLN A C 1
ATOM 838 O O . GLN A 1 108 ? -12.896 -11.507 -10.778 1.00 97.25 108 GLN A O 1
ATOM 843 N N . ARG A 1 109 ? -13.192 -9.434 -9.947 1.00 96.56 109 ARG A N 1
ATOM 844 C CA . ARG A 1 109 ? -14.414 -9.138 -10.721 1.00 96.56 109 ARG A CA 1
ATOM 845 C C . ARG A 1 109 ? -14.176 -9.156 -12.229 1.00 96.56 109 ARG A C 1
ATOM 847 O O . ARG A 1 109 ? -15.052 -9.558 -12.985 1.00 96.56 109 ARG A O 1
ATOM 854 N N . SER A 1 110 ? -12.978 -8.768 -12.651 1.00 96.94 11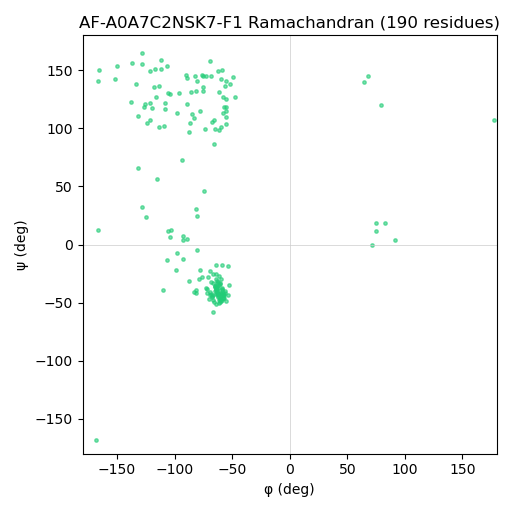0 SER A N 1
ATOM 855 C CA . SER A 1 110 ? -12.573 -8.722 -14.056 1.00 96.94 110 SER A CA 1
ATOM 856 C C . SER A 1 110 ? -11.872 -9.997 -14.552 1.00 96.94 110 SER A C 1
ATOM 858 O O . SER A 1 110 ? -11.374 -10.011 -15.675 1.00 96.94 110 SER A O 1
ATOM 860 N N . GLY A 1 111 ? -11.814 -11.072 -13.753 1.00 97.81 111 GLY A N 1
ATOM 861 C CA . GLY A 1 111 ? -11.241 -12.362 -14.167 1.00 97.81 111 GLY A CA 1
ATOM 862 C C . GLY A 1 111 ? -9.707 -12.424 -14.240 1.00 97.81 111 GLY A C 1
ATOM 863 O O . GLY A 1 111 ? -9.170 -13.406 -14.735 1.00 97.81 111 GLY A O 1
ATOM 864 N N . ARG A 1 112 ? -9.002 -11.417 -13.714 1.00 98.25 112 ARG A N 1
ATOM 865 C CA . ARG A 1 112 ? -7.537 -11.234 -13.776 1.00 98.25 112 ARG A CA 1
ATOM 866 C C . ARG A 1 112 ? -6.803 -11.573 -12.479 1.00 98.25 112 ARG A C 1
ATOM 868 O O . ARG A 1 112 ? -5.611 -11.310 -12.344 1.00 98.25 112 ARG A O 1
ATOM 875 N N . ALA A 1 113 ? -7.498 -12.114 -11.476 1.00 97.81 113 ALA A N 1
ATOM 876 C CA . ALA A 1 113 ? -6.935 -12.316 -10.136 1.00 97.81 113 ALA A CA 1
ATOM 877 C C . ALA A 1 113 ? -5.632 -13.134 -10.140 1.00 97.81 113 ALA A C 1
ATOM 879 O O . ALA A 1 113 ? -4.642 -12.717 -9.540 1.00 97.81 113 ALA A O 1
ATOM 880 N N . ALA A 1 114 ? -5.614 -14.275 -10.836 1.00 98.06 114 ALA A N 1
ATOM 881 C CA . ALA A 1 114 ? -4.434 -15.136 -10.901 1.00 98.06 114 ALA A CA 1
ATOM 882 C C . ALA A 1 114 ? -3.258 -14.451 -11.617 1.00 98.06 114 ALA A C 1
ATOM 884 O O . ALA A 1 114 ? -2.115 -14.542 -11.173 1.00 98.06 114 ALA A O 1
ATOM 885 N N . GLU A 1 115 ? -3.545 -13.726 -12.696 1.00 98.06 115 GLU A N 1
ATOM 886 C CA . GLU A 1 115 ? -2.551 -13.031 -13.516 1.00 98.06 115 GLU A CA 1
ATOM 887 C C . GLU A 1 115 ? -1.943 -11.844 -12.765 1.00 98.06 115 GLU A C 1
ATOM 889 O O . GLU A 1 115 ? -0.725 -11.667 -12.786 1.00 98.06 115 GLU A O 1
ATOM 894 N N . LEU A 1 116 ? -2.764 -11.084 -12.030 1.00 97.50 116 LEU A N 1
ATOM 895 C CA . LEU A 1 116 ? -2.295 -10.014 -11.155 1.00 97.50 116 LEU A CA 1
ATOM 896 C C . LEU A 1 116 ? -1.352 -10.565 -10.080 1.00 97.50 116 LEU A C 1
ATOM 898 O O . LEU A 1 116 ? -0.264 -10.026 -9.886 1.00 97.50 116 LEU A O 1
ATOM 902 N N . VAL A 1 117 ? -1.742 -11.641 -9.388 1.00 97.94 117 VAL A N 1
ATOM 903 C CA . VAL A 1 117 ? -0.892 -12.254 -8.355 1.00 97.94 117 VAL A CA 1
ATOM 904 C C . VAL A 1 117 ? 0.413 -12.765 -8.965 1.00 97.94 117 VAL A C 1
ATOM 906 O O . VAL A 1 117 ? 1.477 -12.516 -8.403 1.00 97.94 117 VAL A O 1
ATOM 909 N N . ALA 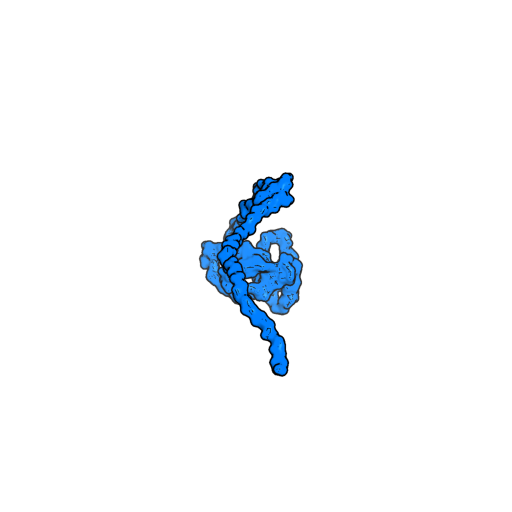A 1 118 ? 0.368 -13.403 -10.137 1.00 97.69 118 ALA A N 1
ATOM 910 C CA . ALA A 1 118 ? 1.563 -13.867 -10.840 1.00 97.69 118 ALA A CA 1
ATOM 911 C C . ALA A 1 118 ? 2.480 -12.712 -11.284 1.00 97.69 118 ALA A C 1
ATOM 913 O O . ALA A 1 118 ? 3.704 -12.832 -11.211 1.00 97.69 118 ALA A O 1
ATOM 914 N N . ALA A 1 119 ? 1.916 -11.583 -11.723 1.00 97.12 119 ALA A N 1
ATOM 915 C CA . ALA A 1 119 ? 2.681 -10.383 -12.045 1.00 97.12 119 ALA A CA 1
ATOM 916 C C . ALA A 1 119 ? 3.364 -9.814 -10.792 1.00 97.12 119 ALA A C 1
ATOM 918 O O . ALA A 1 119 ? 4.583 -9.653 -10.779 1.00 97.12 119 ALA A O 1
ATOM 919 N N . LEU A 1 120 ? 2.610 -9.618 -9.706 1.00 97.06 120 LEU A N 1
ATOM 920 C CA . LEU A 1 120 ? 3.137 -9.117 -8.433 1.00 97.06 120 LEU A CA 1
ATOM 921 C C . LEU A 1 120 ? 4.147 -10.069 -7.777 1.00 97.06 120 LEU A C 1
ATOM 923 O O . LEU A 1 120 ? 5.044 -9.616 -7.074 1.00 97.06 120 LEU A O 1
ATOM 927 N N . ALA A 1 121 ? 4.038 -11.380 -7.991 1.00 97.25 121 ALA A N 1
ATOM 928 C CA . ALA A 1 121 ? 4.998 -12.351 -7.468 1.00 97.25 121 ALA A CA 1
ATOM 929 C C . ALA A 1 121 ? 6.392 -12.215 -8.103 1.00 97.25 121 ALA A C 1
ATOM 931 O O . ALA A 1 121 ? 7.382 -12.592 -7.484 1.00 97.25 121 ALA A O 1
ATOM 932 N N . ARG A 1 122 ? 6.477 -11.679 -9.328 1.00 95.56 122 ARG A N 1
ATOM 933 C CA . ARG A 1 122 ? 7.732 -11.529 -10.086 1.00 95.56 122 ARG A CA 1
ATOM 934 C C . ARG A 1 122 ? 8.342 -10.134 -9.992 1.00 95.56 122 ARG A C 1
ATOM 936 O O . ARG A 1 122 ? 9.448 -9.925 -10.480 1.00 95.56 122 ARG A O 1
ATOM 943 N N . THR A 1 123 ? 7.631 -9.190 -9.391 1.00 95.94 123 THR A N 1
ATOM 944 C CA . THR A 1 123 ? 8.077 -7.807 -9.261 1.00 95.94 123 THR A CA 1
ATOM 945 C C . THR A 1 123 ? 8.326 -7.488 -7.792 1.00 95.94 123 THR A C 1
ATOM 947 O O . THR A 1 123 ? 7.482 -7.833 -6.973 1.00 95.94 123 THR A O 1
ATOM 950 N N . PRO A 1 124 ? 9.424 -6.804 -7.432 1.00 97.19 124 PRO A N 1
ATOM 951 C CA . PRO A 1 124 ? 9.618 -6.287 -6.083 1.00 97.19 124 PRO A CA 1
ATOM 952 C C . PRO A 1 124 ? 8.521 -5.301 -5.653 1.00 97.19 124 PRO A C 1
ATOM 954 O O . PRO A 1 124 ? 8.052 -4.474 -6.436 1.00 97.19 124 PRO A O 1
ATOM 957 N N . LYS A 1 125 ? 8.119 -5.348 -4.383 1.00 97.75 125 LYS A N 1
ATOM 958 C CA . LYS A 1 125 ? 7.091 -4.490 -3.790 1.00 97.75 125 LYS A CA 1
ATOM 959 C C . LYS A 1 125 ? 7.700 -3.656 -2.678 1.00 97.75 125 LYS A C 1
ATOM 961 O O . LYS A 1 125 ? 8.389 -4.172 -1.800 1.00 97.75 125 LYS A O 1
ATOM 966 N N . LEU A 1 126 ? 7.351 -2.376 -2.663 1.00 97.81 126 LEU A N 1
ATOM 967 C CA . LEU A 1 126 ? 7.627 -1.459 -1.567 1.00 97.81 126 LEU A CA 1
ATOM 968 C C . LEU A 1 126 ? 6.322 -1.138 -0.834 1.00 97.81 126 LEU A C 1
ATOM 970 O O . LEU A 1 126 ? 5.400 -0.545 -1.391 1.00 97.81 126 LEU A O 1
ATOM 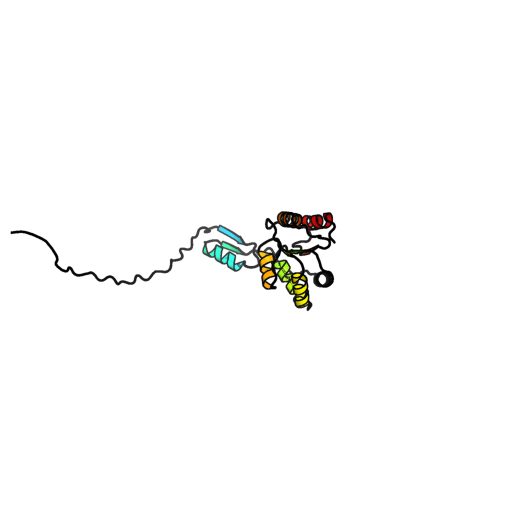974 N N . ALA A 1 127 ? 6.238 -1.524 0.435 1.00 97.44 127 ALA A N 1
ATOM 975 C CA . ALA A 1 127 ? 5.066 -1.270 1.265 1.00 97.44 127 ALA A CA 1
ATOM 976 C C . ALA A 1 127 ? 5.317 -0.119 2.247 1.00 97.44 127 ALA A C 1
ATOM 978 O O . ALA A 1 127 ? 6.265 -0.167 3.034 1.00 97.44 127 ALA A O 1
ATOM 979 N N . ARG A 1 128 ? 4.410 0.869 2.289 1.00 95.25 128 ARG A N 1
ATOM 980 C CA . ARG A 1 128 ? 4.510 2.007 3.224 1.00 95.25 128 ARG A CA 1
ATOM 981 C C . ARG A 1 128 ? 4.499 1.575 4.685 1.00 95.25 128 ARG A C 1
ATOM 983 O O . ARG A 1 128 ? 5.109 2.204 5.526 1.00 95.25 128 ARG A O 1
ATOM 990 N N . GLY A 1 129 ? 3.775 0.517 5.029 1.00 94.50 129 GLY A N 1
ATOM 991 C CA . GLY A 1 129 ? 3.649 0.129 6.429 1.00 94.50 129 GLY A CA 1
ATOM 992 C C . GLY A 1 129 ? 3.032 -1.246 6.639 1.00 94.50 129 GLY A C 1
ATOM 993 O O . GLY A 1 129 ? 2.849 -2.015 5.693 1.00 94.50 129 GLY A O 1
ATOM 994 N N . PRO A 1 130 ? 2.658 -1.580 7.883 1.00 94.69 130 PRO A N 1
ATOM 995 C CA . PRO A 1 130 ? 2.212 -2.927 8.220 1.00 94.69 130 PRO A CA 1
ATOM 996 C C . PRO A 1 130 ? 0.851 -3.292 7.604 1.00 94.69 130 PRO A C 1
ATOM 998 O O . PRO A 1 130 ? 0.561 -4.470 7.420 1.00 94.69 130 PRO A O 1
ATOM 1001 N N . LYS A 1 131 ? 0.010 -2.306 7.256 1.00 94.25 131 LYS A N 1
ATOM 1002 C CA . LYS A 1 131 ? -1.292 -2.538 6.601 1.00 94.25 131 LYS A CA 1
ATOM 1003 C C . LYS A 1 131 ? -1.145 -3.118 5.179 1.00 94.25 131 LYS A C 1
ATOM 1005 O O . LYS A 1 131 ? -1.658 -4.216 4.977 1.00 94.25 131 LYS A O 1
ATOM 1010 N N . PRO A 1 132 ? -0.449 -2.462 4.225 1.00 96.12 132 PRO A N 1
ATOM 1011 C CA . PRO A 1 132 ? -0.232 -3.038 2.894 1.00 96.12 132 PRO A CA 1
ATOM 1012 C C . PRO A 1 132 ? 0.508 -4.379 2.945 1.00 96.12 132 PRO A C 1
ATOM 1014 O O . PRO A 1 132 ? 0.103 -5.308 2.257 1.00 96.12 132 PRO A O 1
ATOM 1017 N N . LYS A 1 133 ? 1.496 -4.545 3.840 1.00 97.31 133 LYS A N 1
ATOM 1018 C CA . LYS A 1 133 ? 2.171 -5.842 4.040 1.00 97.31 133 LYS A CA 1
ATOM 1019 C C . LYS A 1 133 ? 1.201 -6.969 4.410 1.00 97.31 133 LYS A C 1
ATOM 1021 O O . LYS A 1 133 ? 1.265 -8.053 3.843 1.00 97.31 133 LYS A O 1
ATOM 1026 N N . ARG A 1 134 ? 0.284 -6.720 5.353 1.00 97.62 134 ARG A N 1
ATOM 1027 C CA . ARG A 1 134 ? -0.727 -7.715 5.747 1.00 97.62 134 ARG A CA 1
ATOM 1028 C C . ARG A 1 134 ? -1.686 -8.053 4.610 1.00 97.62 134 ARG A C 1
ATOM 1030 O O . ARG A 1 134 ? -2.046 -9.215 4.478 1.00 97.62 134 ARG A O 1
ATOM 1037 N N . ALA A 1 135 ? -2.095 -7.065 3.819 1.00 97.31 135 ALA A N 1
ATOM 1038 C CA . ALA A 1 135 ? -2.971 -7.295 2.675 1.00 97.31 135 ALA A CA 1
ATOM 1039 C C . ALA A 1 135 ? -2.276 -8.124 1.582 1.00 97.31 135 ALA A C 1
ATOM 1041 O O . ALA A 1 135 ? -2.851 -9.100 1.116 1.00 97.31 135 ALA A O 1
ATOM 1042 N N . LEU A 1 136 ? -1.011 -7.823 1.262 1.00 98.12 136 LEU A N 1
ATOM 1043 C CA . LEU A 1 136 ? -0.198 -8.631 0.341 1.00 98.12 136 LEU A CA 1
ATOM 1044 C C . LEU A 1 136 ? -0.078 -10.085 0.815 1.00 98.12 136 LEU A C 1
ATOM 1046 O O . LEU A 1 136 ? -0.270 -11.007 0.027 1.00 98.12 136 LEU A O 1
ATOM 1050 N N . LYS A 1 137 ? 0.125 -10.301 2.121 1.00 98.00 137 LYS A N 1
ATOM 1051 C CA . LYS A 1 137 ? 0.215 -11.650 2.693 1.00 98.00 137 LYS A CA 1
ATOM 1052 C C . LYS A 1 137 ? -1.056 -12.479 2.490 1.00 98.00 137 LYS A C 1
ATOM 1054 O O . LYS A 1 137 ? -0.958 -13.686 2.291 1.00 98.00 137 LYS A O 1
ATOM 1059 N N . LYS A 1 138 ? -2.243 -11.857 2.495 1.00 97.62 138 LYS A N 1
ATOM 1060 C CA . LYS A 1 138 ? -3.510 -12.549 2.183 1.00 97.62 138 LYS A CA 1
ATOM 1061 C C . LYS A 1 138 ? -3.551 -13.072 0.741 1.00 97.62 138 LYS A C 1
ATOM 1063 O O . LYS A 1 138 ? -4.253 -14.038 0.480 1.00 97.62 138 LYS A O 1
ATOM 1068 N N . LEU A 1 139 ? -2.791 -12.454 -0.164 1.00 97.38 139 LEU A N 1
ATOM 1069 C CA . LEU A 1 139 ? -2.625 -12.879 -1.557 1.00 97.38 139 LEU A CA 1
ATOM 1070 C C . LEU A 1 139 ? -1.462 -13.872 -1.740 1.00 97.38 139 LEU A C 1
ATOM 1072 O O . LEU A 1 139 ? -1.132 -14.216 -2.870 1.00 97.38 139 LEU A O 1
ATOM 1076 N N . GLY A 1 140 ? -0.807 -14.302 -0.655 1.00 97.88 140 GLY A N 1
ATOM 1077 C CA . GLY A 1 140 ? 0.393 -15.141 -0.719 1.00 97.88 140 GLY A CA 1
ATOM 1078 C C . GLY A 1 140 ? 1.661 -14.387 -1.135 1.00 97.88 140 GLY A C 1
ATOM 1079 O O . GLY A 1 140 ? 2.626 -15.015 -1.557 1.00 97.88 140 GLY A O 1
ATOM 1080 N N . LEU A 1 141 ? 1.666 -13.054 -1.032 1.00 98.12 141 LEU A N 1
ATOM 1081 C CA . LEU A 1 141 ? 2.774 -12.191 -1.443 1.00 98.12 141 LEU A CA 1
ATOM 1082 C C . LEU A 1 141 ? 3.441 -11.525 -0.234 1.00 98.12 141 LEU A C 1
ATOM 1084 O O . LEU A 1 141 ? 2.791 -11.207 0.762 1.00 98.12 141 LEU A O 1
ATOM 1088 N N . GLU A 1 142 ? 4.731 -11.223 -0.348 1.00 97.25 142 GLU A N 1
ATOM 1089 C CA . GLU A 1 142 ? 5.478 -10.447 0.649 1.00 97.25 142 GLU A CA 1
ATOM 1090 C C . GLU A 1 142 ? 6.082 -9.200 0.019 1.00 97.25 142 GLU A C 1
ATOM 1092 O O . GLU A 1 142 ? 6.399 -9.216 -1.161 1.00 97.25 142 GLU A O 1
ATOM 1097 N N . ALA A 1 143 ? 6.232 -8.117 0.783 1.00 97.38 143 ALA A N 1
ATOM 1098 C CA . ALA A 1 143 ? 6.922 -6.927 0.298 1.00 97.38 143 ALA A CA 1
ATOM 1099 C C . ALA A 1 143 ? 8.418 -7.016 0.601 1.00 97.38 143 ALA A C 1
ATOM 1101 O O . ALA A 1 143 ? 8.798 -7.084 1.771 1.00 97.38 143 ALA A O 1
ATOM 1102 N N . GLU A 1 144 ? 9.233 -6.969 -0.448 1.00 97.56 144 GLU A N 1
ATOM 1103 C CA . GLU A 1 144 ? 10.695 -6.990 -0.392 1.00 97.56 144 GLU A CA 1
ATOM 1104 C C . GLU A 1 144 ? 11.237 -5.755 0.323 1.00 97.56 144 GLU A C 1
ATOM 1106 O O . GLU A 1 144 ? 12.190 -5.841 1.094 1.00 97.56 144 GLU A O 1
ATOM 1111 N N . TYR A 1 145 ? 10.591 -4.610 0.104 1.00 97.88 145 TYR A N 1
ATOM 1112 C CA . TYR A 1 145 ? 10.969 -3.350 0.713 1.00 97.88 145 TYR A CA 1
ATOM 1113 C C . TYR A 1 145 ? 9.864 -2.810 1.611 1.00 97.88 145 TYR A C 1
ATOM 1115 O O . TYR A 1 145 ? 8.658 -3.001 1.407 1.00 97.88 145 TYR A O 1
ATOM 1123 N N . ALA A 1 146 ? 10.295 -2.071 2.621 1.00 97.00 146 ALA A N 1
ATOM 1124 C CA . ALA A 1 146 ? 9.427 -1.380 3.550 1.00 97.00 146 ALA A CA 1
ATOM 1125 C C . ALA A 1 146 ? 9.932 0.038 3.733 1.00 97.00 146 ALA A C 1
ATOM 1127 O O . ALA A 1 146 ? 11.137 0.221 3.876 1.00 97.00 146 ALA A O 1
ATOM 1128 N N . ALA A 1 147 ? 9.011 0.997 3.768 1.00 96.19 147 ALA A N 1
ATOM 1129 C CA . ALA A 1 147 ? 9.361 2.363 4.120 1.00 96.19 147 ALA A CA 1
ATOM 1130 C C . ALA A 1 147 ? 10.072 2.399 5.485 1.00 96.19 147 ALA A C 1
ATOM 1132 O O . ALA A 1 147 ? 9.674 1.668 6.401 1.00 96.19 147 ALA A O 1
ATOM 1133 N N . THR A 1 148 ? 11.100 3.242 5.610 1.00 95.25 148 THR A N 1
ATOM 1134 C CA . THR A 1 148 ? 11.828 3.470 6.874 1.00 95.25 148 THR A CA 1
ATOM 1135 C C . THR A 1 148 ? 10.872 3.920 7.980 1.00 95.25 148 THR A C 1
ATOM 1137 O O . THR A 1 148 ? 10.888 3.392 9.090 1.00 95.25 148 THR A O 1
ATOM 1140 N N . GLU A 1 149 ? 9.947 4.806 7.618 1.00 94.06 149 GLU A N 1
ATOM 1141 C CA . GLU A 1 149 ? 8.791 5.221 8.403 1.00 94.06 149 GLU A CA 1
ATOM 1142 C C . GLU A 1 149 ? 7.503 5.092 7.581 1.00 94.06 149 GLU A C 1
ATOM 1144 O O . GLU A 1 149 ? 7.553 5.188 6.354 1.00 94.06 149 GLU A O 1
ATOM 1149 N N . PRO A 1 150 ? 6.317 4.936 8.207 1.00 92.00 150 PRO A N 1
ATOM 1150 C CA . PRO A 1 150 ? 5.047 4.790 7.496 1.00 92.00 150 PRO A CA 1
ATOM 1151 C C . PRO A 1 150 ? 4.509 6.095 6.882 1.00 92.00 150 PRO A C 1
ATOM 1153 O O . PRO A 1 150 ? 3.322 6.409 6.985 1.00 92.00 150 PRO A O 1
ATOM 1156 N N . THR A 1 151 ? 5.382 6.836 6.205 1.00 91.38 151 THR A N 1
ATOM 1157 C CA . THR A 1 151 ? 5.168 8.148 5.595 1.00 91.38 151 THR A CA 1
ATOM 1158 C C . THR A 1 151 ? 5.607 8.132 4.127 1.00 91.38 151 THR A C 1
ATOM 1160 O O . THR A 1 151 ? 6.303 7.222 3.672 1.00 91.38 151 THR A O 1
ATOM 1163 N N . THR A 1 152 ? 5.200 9.145 3.359 1.00 91.50 152 THR A N 1
ATOM 1164 C CA . THR A 1 152 ? 5.667 9.320 1.973 1.00 91.50 152 THR A CA 1
ATOM 1165 C C . THR A 1 152 ? 7.172 9.614 1.924 1.00 91.50 152 THR A C 1
ATOM 1167 O O . THR A 1 152 ? 7.870 9.082 1.066 1.00 91.50 152 THR A O 1
ATOM 1170 N N . ALA A 1 153 ? 7.704 10.359 2.899 1.00 93.38 153 ALA A N 1
ATOM 1171 C CA . ALA A 1 153 ? 9.143 10.583 3.040 1.00 93.38 153 ALA A CA 1
ATOM 1172 C C . ALA A 1 153 ? 9.914 9.274 3.285 1.00 93.38 153 ALA A C 1
ATOM 1174 O O . ALA A 1 153 ? 10.933 9.047 2.637 1.00 93.38 153 ALA A O 1
ATOM 1175 N N . GLY A 1 154 ? 9.394 8.381 4.135 1.00 95.12 154 GLY A N 1
ATOM 1176 C CA . GLY A 1 154 ? 10.013 7.078 4.382 1.00 95.12 154 GLY A CA 1
ATOM 1177 C C . GLY A 1 154 ? 9.989 6.153 3.162 1.00 95.12 154 GLY A C 1
ATOM 1178 O O . GLY A 1 154 ? 10.934 5.403 2.935 1.00 95.12 154 GLY A O 1
ATOM 1179 N N . LEU A 1 155 ? 8.946 6.231 2.323 1.00 95.19 155 LEU A N 1
ATOM 1180 C CA . LEU A 1 155 ? 8.927 5.542 1.025 1.00 95.19 155 LEU A CA 1
ATOM 1181 C C . LEU A 1 155 ? 10.034 6.058 0.101 1.00 95.19 155 LEU A C 1
ATOM 1183 O O . LEU A 1 155 ? 10.717 5.258 -0.530 1.00 95.19 155 LEU A O 1
ATOM 1187 N N . ILE A 1 156 ? 10.207 7.381 0.024 1.00 95.31 156 ILE A N 1
ATOM 1188 C CA . ILE A 1 156 ? 11.245 8.018 -0.797 1.00 95.31 156 ILE A CA 1
ATOM 1189 C C . ILE A 1 156 ? 12.640 7.645 -0.290 1.00 95.31 156 ILE A C 1
ATOM 1191 O O . ILE A 1 156 ? 13.520 7.339 -1.089 1.00 95.31 156 ILE A O 1
ATOM 1195 N N . GLU A 1 157 ? 12.852 7.647 1.024 1.00 96.81 157 GLU A N 1
ATOM 1196 C CA . GLU A 1 157 ? 14.124 7.254 1.628 1.00 96.81 157 GLU A CA 1
ATOM 1197 C C . GLU A 1 157 ? 14.485 5.806 1.286 1.00 96.81 157 GLU A C 1
ATOM 1199 O O . GLU A 1 157 ? 15.572 5.552 0.769 1.00 96.81 157 GLU A O 1
ATOM 1204 N N . THR A 1 158 ? 13.552 4.867 1.463 1.00 97.00 158 THR A N 1
ATOM 1205 C CA . THR A 1 158 ? 13.767 3.477 1.041 1.00 97.00 158 THR A CA 1
ATOM 1206 C C . THR A 1 158 ? 13.953 3.363 -0.467 1.00 97.00 158 THR A C 1
ATOM 1208 O O . THR A 1 158 ? 14.798 2.601 -0.921 1.00 97.00 158 THR A O 1
ATOM 1211 N N . ALA A 1 159 ? 13.202 4.116 -1.274 1.00 95.81 159 ALA A N 1
ATOM 1212 C CA . ALA A 1 159 ? 13.373 4.088 -2.720 1.00 95.81 159 ALA A CA 1
ATOM 1213 C C . ALA A 1 159 ? 14.796 4.511 -3.107 1.00 95.81 159 ALA A C 1
ATOM 1215 O O . ALA A 1 159 ? 15.404 3.865 -3.959 1.00 95.81 159 ALA A O 1
ATOM 1216 N N . ARG A 1 160 ? 15.362 5.542 -2.462 1.00 95.50 160 ARG A N 1
ATOM 1217 C CA . ARG A 1 160 ? 16.746 5.999 -2.693 1.00 95.50 160 ARG A CA 1
ATOM 1218 C C . ARG A 1 160 ? 17.796 4.925 -2.417 1.00 95.50 160 ARG A C 1
ATOM 1220 O O . ARG A 1 160 ? 18.826 4.951 -3.077 1.00 95.50 160 ARG A O 1
ATOM 1227 N N . SER A 1 161 ? 17.547 3.993 -1.496 1.00 95.31 161 SER A N 1
ATOM 1228 C CA . SER A 1 161 ? 18.482 2.893 -1.224 1.00 95.31 161 SER A CA 1
ATOM 1229 C C . SER A 1 161 ? 18.379 1.730 -2.219 1.00 95.31 161 SER A C 1
ATOM 1231 O O . SER A 1 161 ? 19.147 0.779 -2.118 1.00 95.31 161 SER A O 1
ATOM 1233 N N . ILE A 1 162 ? 17.424 1.754 -3.155 1.00 95.62 162 ILE A N 1
ATOM 1234 C CA . ILE A 1 162 ? 17.308 0.739 -4.210 1.00 95.62 162 ILE A CA 1
ATOM 1235 C C . ILE A 1 162 ? 18.257 1.105 -5.355 1.00 95.62 162 ILE A C 1
ATOM 1237 O O . ILE A 1 162 ? 17.997 2.054 -6.101 1.00 95.62 162 ILE A O 1
ATOM 1241 N N . GLU A 1 163 ? 19.333 0.326 -5.489 1.00 91.75 163 GLU A N 1
ATOM 1242 C CA . GLU A 1 163 ? 20.364 0.471 -6.532 1.00 91.75 163 GLU A CA 1
ATOM 1243 C C . GLU A 1 163 ? 19.933 -0.085 -7.899 1.00 91.75 163 GLU A C 1
ATOM 1245 O O . GLU A 1 163 ? 20.468 0.316 -8.931 1.00 91.75 163 GLU A O 1
ATOM 1250 N N . ALA A 1 164 ? 18.958 -0.999 -7.921 1.00 89.69 164 ALA A N 1
ATOM 1251 C CA . ALA A 1 164 ? 18.423 -1.558 -9.159 1.00 89.69 164 ALA A CA 1
ATOM 1252 C C . ALA A 1 164 ? 17.772 -0.468 -10.039 1.00 89.69 164 ALA A C 1
ATOM 1254 O O . ALA A 1 164 ? 17.204 0.492 -9.504 1.00 89.69 164 ALA A O 1
ATOM 1255 N N . PRO A 1 165 ? 17.802 -0.612 -11.378 1.00 88.81 165 PRO A N 1
ATOM 1256 C CA . PRO A 1 165 ? 17.154 0.336 -12.277 1.00 88.81 165 PRO A CA 1
ATOM 1257 C C . PRO A 1 165 ? 15.642 0.369 -12.030 1.00 88.81 165 PRO A C 1
ATOM 1259 O O . PRO A 1 165 ? 14.984 -0.671 -11.964 1.00 88.81 165 PRO A O 1
ATOM 1262 N N . LEU A 1 166 ? 15.096 1.578 -11.901 1.00 93.00 166 LEU A N 1
ATOM 1263 C CA . LEU A 1 166 ? 13.674 1.841 -11.668 1.00 93.00 166 LEU A CA 1
ATOM 1264 C C . LEU A 1 166 ? 13.071 2.581 -12.866 1.00 93.00 166 LEU A C 1
ATOM 1266 O O . LEU A 1 166 ? 12.542 3.675 -12.722 1.00 93.00 166 LEU A O 1
ATOM 1270 N N . GLU A 1 167 ? 13.193 1.983 -14.050 1.00 93.25 167 GLU A N 1
ATOM 1271 C CA . GLU A 1 167 ? 12.718 2.552 -15.320 1.00 93.25 167 GLU A CA 1
ATOM 1272 C C . GLU A 1 167 ? 11.194 2.564 -15.433 1.00 93.25 167 GLU A C 1
ATOM 1274 O O . GLU A 1 167 ? 10.644 3.406 -16.126 1.00 93.25 167 GLU A O 1
ATOM 1279 N N . ARG A 1 168 ? 10.500 1.637 -14.769 1.00 95.12 168 ARG A N 1
ATOM 1280 C CA . ARG A 1 168 ? 9.039 1.615 -14.688 1.00 95.12 168 ARG A CA 1
ATOM 1281 C C . ARG A 1 168 ? 8.585 1.272 -13.284 1.00 95.12 168 ARG A C 1
ATOM 1283 O O . ARG A 1 168 ? 8.894 0.188 -12.772 1.00 95.12 168 ARG A O 1
ATOM 1290 N N . VAL A 1 169 ? 7.799 2.160 -1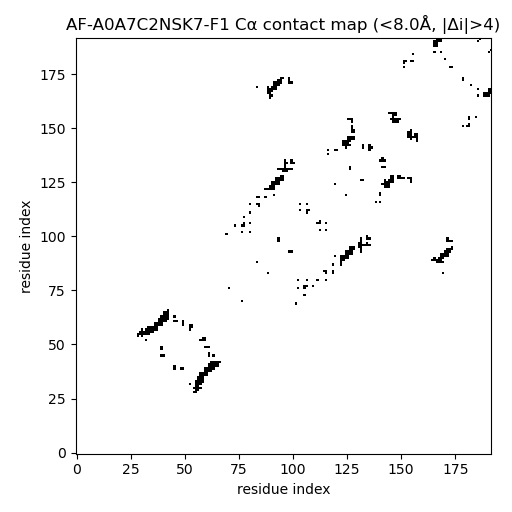2.685 1.00 95.88 169 VAL A N 1
ATOM 1291 C CA . VAL A 1 169 ? 7.319 2.004 -11.308 1.00 95.88 169 VAL A CA 1
ATOM 1292 C C . VAL A 1 169 ? 5.804 2.123 -11.263 1.00 95.88 169 VAL A C 1
ATOM 1294 O O . VAL A 1 169 ? 5.223 3.159 -11.560 1.00 95.88 169 VAL A O 1
ATOM 1297 N N . ALA A 1 170 ? 5.145 1.055 -10.825 1.00 95.25 170 ALA A N 1
ATOM 1298 C CA . ALA A 1 170 ? 3.712 1.076 -10.577 1.00 95.25 170 ALA A CA 1
ATOM 1299 C C . ALA A 1 170 ? 3.433 1.600 -9.164 1.00 95.25 170 ALA A C 1
ATOM 1301 O O . ALA A 1 170 ? 4.010 1.123 -8.188 1.00 95.25 170 ALA A O 1
ATOM 1302 N N . ILE A 1 171 ? 2.517 2.558 -9.030 1.00 93.12 171 ILE A N 1
ATOM 1303 C CA . ILE A 1 171 ? 2.178 3.153 -7.733 1.00 93.12 171 ILE A CA 1
ATOM 1304 C C . ILE A 1 171 ? 0.673 3.055 -7.504 1.00 93.12 171 ILE A C 1
ATOM 1306 O O . ILE A 1 171 ? -0.125 3.602 -8.262 1.00 93.12 171 ILE A O 1
ATOM 1310 N N . GLN A 1 172 ? 0.286 2.386 -6.419 1.00 89.75 172 GLN A N 1
ATOM 1311 C CA . GLN A 1 172 ? -1.078 2.409 -5.903 1.00 89.75 172 GLN A CA 1
ATOM 1312 C C . GLN A 1 172 ? -1.213 3.612 -4.956 1.00 89.75 172 GLN A C 1
ATOM 1314 O O . GLN A 1 172 ? -0.828 3.542 -3.787 1.00 89.75 172 GLN A O 1
ATOM 1319 N N . LEU A 1 173 ? -1.727 4.730 -5.476 1.00 80.50 173 LEU A N 1
ATOM 1320 C CA . LEU A 1 173 ? -1.902 5.981 -4.727 1.00 80.50 173 LEU A CA 1
ATOM 1321 C C . LEU A 1 173 ? -3.108 5.917 -3.777 1.00 80.50 173 LEU A C 1
ATOM 1323 O O . LEU A 1 173 ? -4.120 5.286 -4.079 1.00 80.50 173 LEU A O 1
ATOM 1327 N N . TYR A 1 174 ? -3.008 6.584 -2.625 1.00 72.38 174 TYR A N 1
ATOM 1328 C CA . TYR A 1 174 ? -4.105 6.676 -1.652 1.00 72.38 174 TYR A CA 1
ATOM 1329 C C . TYR A 1 174 ? -5.062 7.848 -1.933 1.00 72.38 174 TYR A C 1
ATOM 1331 O O . TYR A 1 174 ? -6.256 7.729 -1.679 1.00 72.38 174 TYR A O 1
ATOM 1339 N N . SER A 1 175 ? -4.570 8.958 -2.491 1.00 68.12 175 SER A N 1
ATOM 1340 C CA . SER A 1 175 ? -5.400 10.043 -3.032 1.00 68.12 175 SER A CA 1
ATOM 1341 C C . SER A 1 175 ? -4.670 10.737 -4.186 1.00 68.12 175 SER A C 1
ATOM 1343 O O . SER A 1 175 ? -3.439 10.712 -4.231 1.00 68.12 175 SER A O 1
ATOM 1345 N N . ARG A 1 176 ? -5.412 11.345 -5.124 1.00 61.22 176 ARG A N 1
ATOM 1346 C CA . ARG A 1 176 ? -4.825 12.012 -6.303 1.00 61.22 176 ARG A CA 1
ATOM 1347 C C . ARG A 1 176 ? -3.940 13.211 -5.933 1.00 61.22 176 ARG A C 1
ATOM 1349 O O . ARG A 1 176 ? -2.949 13.448 -6.616 1.00 61.22 176 ARG A O 1
ATOM 1356 N N . ASP A 1 177 ? -4.256 13.908 -4.842 1.00 59.09 177 ASP A N 1
ATOM 1357 C CA . ASP A 1 177 ? -3.638 15.203 -4.529 1.00 59.09 177 ASP A CA 1
ATOM 1358 C C . ASP A 1 177 ? -2.487 15.135 -3.512 1.00 59.09 177 ASP A C 1
ATOM 1360 O O . ASP A 1 177 ? -1.646 16.031 -3.484 1.00 59.09 177 ASP A O 1
ATOM 1364 N N . GLN A 1 178 ? -2.406 14.094 -2.674 1.00 58.50 178 GLN A N 1
ATOM 1365 C CA . GLN A 1 178 ? -1.513 14.121 -1.500 1.00 58.50 178 GLN A CA 1
ATOM 1366 C C . GLN A 1 178 ? -0.115 13.529 -1.728 1.00 58.50 178 GLN A C 1
ATOM 1368 O O . GLN A 1 178 ? 0.769 13.749 -0.906 1.00 58.50 178 GLN A O 1
ATOM 1373 N N . ASP A 1 179 ? 0.121 12.822 -2.837 1.00 64.94 179 ASP A N 1
ATOM 1374 C CA . ASP A 1 179 ? 1.320 11.982 -2.993 1.00 64.94 179 ASP A CA 1
ATOM 1375 C C . ASP A 1 179 ? 2.165 12.288 -4.244 1.00 64.94 179 ASP A C 1
ATOM 1377 O O . ASP A 1 179 ? 2.965 11.458 -4.686 1.00 64.94 179 ASP A O 1
ATOM 1381 N N . ARG A 1 180 ? 2.060 13.515 -4.783 1.00 78.19 180 ARG A N 1
ATOM 1382 C CA . ARG A 1 180 ? 2.897 13.979 -5.910 1.00 78.19 180 ARG A CA 1
ATOM 1383 C C . ARG A 1 180 ? 4.391 13.802 -5.654 1.00 78.19 180 ARG A C 1
ATOM 1385 O O . ARG A 1 180 ? 5.108 13.440 -6.573 1.00 78.19 180 ARG A O 1
ATOM 1392 N N . GLN A 1 181 ? 4.844 13.963 -4.411 1.00 88.31 181 GLN A N 1
ATOM 1393 C CA . GLN A 1 181 ? 6.262 13.864 -4.051 1.00 88.31 181 GLN A CA 1
ATOM 1394 C C . GLN A 1 181 ? 6.888 12.508 -4.400 1.00 88.31 181 GLN A C 1
ATOM 1396 O O . GLN A 1 181 ? 8.035 12.460 -4.840 1.00 88.31 181 GLN A O 1
ATOM 1401 N N . LEU A 1 182 ? 6.160 11.400 -4.210 1.00 90.44 182 LEU A N 1
ATOM 1402 C CA . LEU A 1 182 ? 6.688 10.075 -4.542 1.00 90.44 182 LEU A CA 1
ATOM 1403 C C . LEU A 1 182 ? 6.753 9.878 -6.059 1.00 90.44 182 LEU A C 1
ATOM 1405 O O . LEU A 1 182 ? 7.739 9.352 -6.569 1.00 90.44 182 LEU A O 1
ATOM 1409 N N . VAL A 1 183 ? 5.714 10.316 -6.772 1.00 91.56 183 VAL A N 1
ATOM 1410 C CA . VAL A 1 183 ? 5.674 10.263 -8.239 1.00 91.56 183 VAL A CA 1
ATOM 1411 C C . VAL A 1 183 ? 6.810 11.105 -8.819 1.00 91.56 183 VAL A C 1
ATOM 1413 O O . VAL A 1 183 ? 7.608 10.604 -9.602 1.00 91.56 183 VAL A O 1
ATOM 1416 N N . GLU A 1 184 ? 6.948 12.352 -8.368 1.00 91.88 184 GLU A N 1
ATOM 1417 C CA . GLU A 1 184 ? 8.016 13.276 -8.761 1.00 91.88 184 GLU A CA 1
ATOM 1418 C C . GLU A 1 184 ? 9.404 12.708 -8.446 1.00 91.88 184 GLU A C 1
ATOM 1420 O O . GLU A 1 184 ? 10.318 12.855 -9.254 1.00 91.88 184 GLU A O 1
ATOM 1425 N N . HIS A 1 185 ? 9.567 11.996 -7.325 1.00 93.19 185 HIS A N 1
ATOM 1426 C CA . HIS A 1 185 ? 10.816 11.307 -7.012 1.00 93.19 185 HIS A CA 1
ATOM 1427 C C . HIS A 1 185 ? 11.185 10.249 -8.062 1.00 93.19 185 HIS A C 1
ATOM 1429 O O . HIS A 1 185 ? 12.336 10.211 -8.498 1.00 93.19 185 HIS A O 1
ATOM 1435 N N . PHE A 1 186 ? 10.243 9.394 -8.470 1.00 94.56 186 PHE A N 1
ATOM 1436 C CA . PHE A 1 186 ? 10.514 8.368 -9.481 1.00 94.56 186 PHE A CA 1
ATOM 1437 C C . PHE A 1 186 ? 10.685 8.966 -10.882 1.00 94.56 186 PHE A C 1
ATOM 1439 O O . PHE A 1 186 ? 11.611 8.574 -11.589 1.00 94.56 186 PHE A O 1
ATOM 1446 N N . LEU A 1 187 ? 9.898 9.983 -11.247 1.00 94.06 187 LEU A N 1
ATOM 1447 C CA . LEU A 1 187 ? 10.076 10.720 -12.504 1.00 94.06 187 LEU A CA 1
ATOM 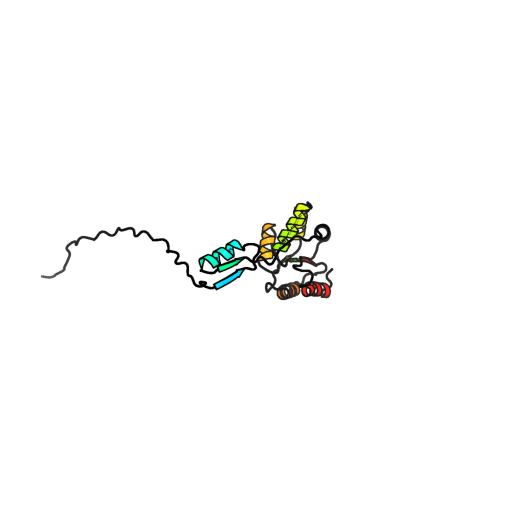1448 C C . LEU A 1 187 ? 11.461 11.382 -12.583 1.00 94.06 187 LEU A C 1
ATOM 1450 O O . LEU A 1 187 ? 12.141 11.277 -13.600 1.00 94.06 187 LEU A O 1
ATOM 1454 N N . ALA A 1 188 ? 11.935 12.000 -11.495 1.00 93.38 188 ALA A N 1
ATOM 1455 C CA . ALA A 1 188 ? 13.279 12.581 -11.426 1.00 93.38 188 ALA A CA 1
ATOM 1456 C C . ALA A 1 188 ? 14.402 11.531 -11.540 1.00 93.38 188 ALA A C 1
ATOM 1458 O O . ALA A 1 188 ? 15.544 11.879 -11.835 1.00 93.38 188 ALA A O 1
ATOM 1459 N N . ARG A 1 189 ? 14.086 10.248 -11.322 1.00 92.12 189 ARG A N 1
ATOM 1460 C CA . ARG A 1 189 ? 14.984 9.104 -11.540 1.00 92.12 189 ARG A CA 1
ATOM 1461 C C . ARG A 1 189 ? 14.845 8.475 -12.930 1.00 92.12 189 ARG A C 1
ATOM 1463 O O . ARG A 1 189 ? 15.512 7.479 -13.192 1.00 92.12 189 ARG A O 1
ATOM 1470 N N . GLY A 1 190 ? 14.016 9.047 -13.804 1.00 92.31 190 GLY A N 1
ATOM 1471 C CA . GLY A 1 190 ? 13.791 8.559 -15.164 1.00 92.31 190 GLY A CA 1
ATOM 1472 C C . GLY A 1 190 ? 12.775 7.421 -15.271 1.00 92.31 190 GLY A C 1
ATOM 1473 O O . GLY A 1 190 ? 12.789 6.717 -16.276 1.00 92.31 190 GLY A O 1
ATOM 1474 N N . ALA A 1 191 ? 11.926 7.221 -14.258 1.00 93.69 191 ALA A N 1
ATOM 1475 C CA . ALA A 1 191 ? 10.853 6.235 -14.327 1.00 93.69 191 ALA A CA 1
ATOM 1476 C C . ALA A 1 191 ? 9.705 6.687 -15.252 1.00 93.69 191 ALA A C 1
ATOM 1478 O O . ALA A 1 191 ? 9.365 7.871 -15.280 1.00 93.69 191 ALA A O 1
ATOM 1479 N N . ASP A 1 192 ? 9.098 5.718 -15.936 1.00 87.38 192 ASP A N 1
ATOM 1480 C CA . ASP A 1 192 ? 7.797 5.741 -16.629 1.00 87.38 192 ASP A CA 1
ATOM 1481 C C . ASP A 1 192 ? 6.671 5.248 -15.700 1.00 87.38 192 ASP A C 1
ATOM 1483 O O . ASP A 1 192 ? 6.868 4.210 -15.010 1.00 87.38 192 ASP A O 1
#

Foldseek 3Di:
DDDDDDDDDDDDDDDDDPPDPPDDPPPPQQLVAAPAEEEDCDDPCQVVVCVNNVSNRYNYDDRPDDDDDAPPPLVVLVVLLVCLLVPQFQEEEELALVLLQNSLVSCVVVVNNVSSLVSQQPHAYEYLDDGVQVSLVVSVHGHPHYFPHSDLVSSLVRVVVDPDQRQEYHYSDPDPPPRVVNVVSSVVSNHD

Secondary structure (DSSP, 8-state):
----------PPPPP----------------TTTT-EEEE--SSSHHHHHHHHHTTT-EEEE---------S-HHHHHHHHHHHHHS--SEEEE--HHHHHHHHHHHHHTT-HHHHHHHHHHS-EEESSHHHHHHHHHTT---SEE-SSSSHHHHHHHHHT--S--SSEEEE-S-TTT-HHHHHHHHHTT--

Mean predicted aligned error: 11.93 Å